Protein AF-A0A845XEV0-F1 (afdb_monomer_lite)

Radius of gyration: 25.65 Å; chains: 1; bounding box: 50×42×75 Å

Sequence (202 aa):
MKRSRFWLSAWFAAVLIGCFSFQWGINTAQAQTAVDPFTVAARDCLTQPSLDACDRAIAINSEDPIPWYGKFAIHEAAGEIEAAQDAFVKYDLATDYHRVLLVLSQQLREHLFFKNLLADENQPAALSQEIANTQTAANNTGLSAEQRQAAQVQLERLNNVRRIYDELKADPQKLTQSRQEAIAAMIDVREKFAEAIASDTP

Foldseek 3Di:
DDDDDDPPPPPVPPPVVVVVPPPDDDDPPVPPPPPDPLNVLLCCLQPVNDLVSLVSNCVVPLLALSSLVSQLVVCVVVVVVVSNVVSVVSSVLSVVLVVLLVVLVVLVVVLVVLVVCVVDPCNLVVLVVVLVVLVCQLPDPPDDPVSNVVSVVVNVVSVVVNVVSVVCVVPVVVSVVSNVVSVVVNVVSVVVSVCVVPVPDD

Structure (mmCIF, N/CA/C/O backbone):
data_AF-A0A845XEV0-F1
#
_entry.id   AF-A0A845XEV0-F1
#
loop_
_atom_site.group_PDB
_atom_site.id
_atom_site.type_symbol
_atom_site.label_atom_id
_atom_site.label_alt_id
_atom_site.label_comp_id
_atom_site.label_asym_id
_atom_site.label_entity_id
_atom_site.label_seq_id
_atom_site.pdbx_PDB_ins_code
_atom_site.Cartn_x
_atom_site.Cartn_y
_atom_site.Cartn_z
_atom_site.occupancy
_atom_site.B_iso_or_equiv
_atom_site.auth_seq_id
_atom_site.auth_comp_id
_atom_site.auth_asym_id
_atom_site.auth_atom_id
_atom_site.pdbx_PDB_model_num
ATOM 1 N N . MET A 1 1 ? 25.975 -14.379 42.161 1.00 34.81 1 MET A N 1
ATOM 2 C CA . MET A 1 1 ? 25.357 -15.726 42.083 1.00 34.81 1 MET A CA 1
ATOM 3 C C . MET A 1 1 ? 23.844 -15.511 42.128 1.00 34.81 1 MET A C 1
ATOM 5 O O . MET A 1 1 ? 23.373 -15.022 43.136 1.00 34.81 1 MET A O 1
ATOM 9 N N . LYS A 1 2 ? 23.138 -15.376 40.995 1.00 39.28 2 LYS A N 1
ATOM 10 C CA . LYS A 1 2 ? 22.486 -16.406 40.148 1.00 39.28 2 LYS A CA 1
ATOM 11 C C . LYS A 1 2 ? 21.574 -17.388 40.908 1.00 39.28 2 LYS A C 1
ATOM 13 O O . LYS A 1 2 ? 22.051 -18.064 41.810 1.00 39.28 2 LYS A O 1
ATOM 18 N N . ARG A 1 3 ? 20.349 -17.535 40.360 1.00 32.38 3 ARG A N 1
ATOM 19 C CA . ARG A 1 3 ? 19.160 -18.341 40.750 1.00 32.38 3 ARG A CA 1
ATOM 20 C C . ARG A 1 3 ? 18.212 -17.521 41.642 1.00 32.38 3 ARG A C 1
ATOM 22 O O . ARG A 1 3 ? 18.564 -17.195 42.755 1.00 32.38 3 ARG A O 1
ATOM 29 N N . SER A 1 4 ? 17.057 -17.044 41.185 1.00 31.31 4 SER A N 1
ATOM 30 C CA . SER A 1 4 ? 15.957 -17.803 40.588 1.00 31.31 4 SER A CA 1
ATOM 31 C C . SER A 1 4 ? 15.038 -16.858 39.789 1.00 31.31 4 SER A C 1
ATOM 33 O O . SER A 1 4 ? 14.305 -16.055 40.356 1.00 31.31 4 SER A O 1
ATOM 35 N N . ARG A 1 5 ? 15.110 -16.926 38.457 1.00 39.91 5 ARG A N 1
ATOM 36 C CA . ARG A 1 5 ? 14.148 -16.345 37.504 1.00 39.91 5 ARG A CA 1
ATOM 37 C C . ARG A 1 5 ? 13.874 -17.448 36.489 1.00 39.91 5 ARG A C 1
ATOM 39 O O . ARG A 1 5 ? 14.622 -17.555 35.527 1.00 39.91 5 ARG A O 1
ATOM 46 N N . PHE A 1 6 ? 12.920 -18.337 36.763 1.00 39.78 6 PHE A N 1
ATOM 47 C CA . PHE A 1 6 ? 12.610 -19.430 35.827 1.00 39.78 6 PHE A CA 1
ATOM 48 C C . PHE A 1 6 ? 11.156 -19.924 35.842 1.00 39.78 6 PHE A C 1
ATOM 50 O O . PHE A 1 6 ? 10.899 -21.016 35.356 1.00 39.78 6 PHE A O 1
ATOM 57 N N . TRP A 1 7 ? 10.190 -19.153 36.359 1.00 32.16 7 TRP A N 1
ATOM 58 C CA . TRP A 1 7 ? 8.808 -19.656 36.479 1.00 32.16 7 TRP A CA 1
ATOM 59 C C . TRP A 1 7 ? 7.680 -18.774 35.927 1.00 32.16 7 TRP A C 1
ATOM 61 O O . TRP A 1 7 ? 6.520 -19.047 36.197 1.00 32.16 7 TRP A O 1
ATOM 71 N N . LEU A 1 8 ? 7.969 -17.773 35.087 1.00 35.81 8 LEU A N 1
ATOM 72 C CA . LEU A 1 8 ? 6.913 -16.957 34.452 1.00 35.81 8 LEU A CA 1
ATOM 73 C C . LEU A 1 8 ? 7.045 -16.782 32.927 1.00 35.81 8 LEU A C 1
ATOM 75 O O . LEU A 1 8 ? 6.332 -15.978 32.342 1.00 35.81 8 LEU A O 1
ATOM 79 N N . SER A 1 9 ? 7.900 -17.559 32.253 1.00 39.16 9 SER A N 1
ATOM 80 C CA . SER A 1 9 ? 8.055 -17.510 30.786 1.00 39.16 9 SER A CA 1
ATOM 81 C C . SER A 1 9 ? 7.343 -18.641 30.029 1.00 39.16 9 SER A C 1
ATOM 83 O O . SER A 1 9 ? 7.558 -18.793 28.833 1.00 39.16 9 SER A O 1
ATOM 85 N N . ALA A 1 10 ? 6.486 -19.430 30.687 1.00 39.44 10 ALA A N 1
ATOM 86 C CA . ALA A 1 10 ? 5.812 -20.573 30.055 1.00 39.44 10 ALA A CA 1
ATOM 87 C C . ALA A 1 10 ? 4.387 -20.287 29.537 1.00 39.44 10 ALA A C 1
ATOM 89 O O . ALA A 1 10 ? 3.832 -21.122 28.835 1.00 39.44 10 ALA A O 1
ATOM 90 N N . TRP A 1 11 ? 3.796 -19.119 29.818 1.00 34.69 11 TRP A N 1
ATOM 91 C CA . TRP A 1 11 ? 2.417 -18.819 29.388 1.00 34.69 11 TRP A CA 1
ATOM 92 C C . TRP A 1 11 ? 2.302 -17.968 28.115 1.00 34.69 11 TRP A C 1
ATOM 94 O O . TRP A 1 11 ? 1.256 -17.979 27.476 1.00 34.69 11 TRP A O 1
ATOM 104 N N . PHE A 1 12 ? 3.378 -17.316 27.664 1.00 36.50 12 PHE A N 1
ATOM 105 C CA . PHE A 1 12 ? 3.353 -16.524 26.423 1.00 36.50 12 PHE A CA 1
ATOM 106 C C . PHE A 1 12 ? 3.623 -17.332 25.140 1.00 36.50 12 PHE A C 1
ATOM 108 O O . PHE A 1 12 ? 3.437 -16.811 24.045 1.00 36.50 12 PHE A O 1
ATOM 115 N N . ALA A 1 13 ? 3.998 -18.612 25.246 1.00 39.78 13 ALA A N 1
ATOM 116 C CA . ALA A 1 13 ? 4.245 -19.473 24.084 1.00 39.78 13 ALA A CA 1
ATOM 117 C C . ALA A 1 13 ? 3.027 -20.317 23.647 1.00 39.78 13 ALA A C 1
ATOM 119 O O . ALA A 1 13 ? 3.049 -20.891 22.564 1.00 39.78 13 ALA A O 1
ATOM 120 N N . ALA A 1 14 ? 1.950 -20.388 24.440 1.00 39.75 14 ALA A N 1
ATOM 121 C CA . ALA A 1 14 ? 0.813 -21.271 24.142 1.00 39.75 14 ALA A CA 1
ATOM 122 C C . ALA A 1 14 ? -0.332 -20.601 23.354 1.00 39.75 14 ALA A C 1
ATOM 124 O O . ALA A 1 14 ? -1.097 -21.296 22.690 1.00 39.75 14 ALA A O 1
ATOM 125 N N . VAL A 1 15 ? -0.441 -19.268 23.351 1.00 41.72 15 VAL A N 1
ATOM 126 C CA . VAL A 1 15 ? -1.545 -18.571 22.651 1.00 41.72 15 VAL A CA 1
ATOM 127 C C . VAL A 1 15 ? -1.221 -18.281 21.177 1.00 41.72 15 VAL A C 1
ATOM 129 O O . VAL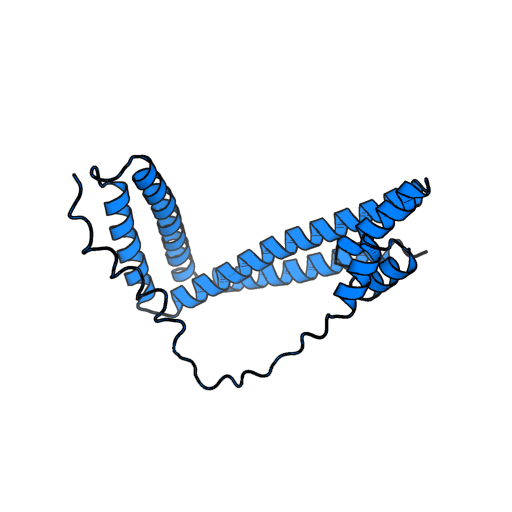 A 1 15 ? -2.130 -18.189 20.362 1.00 41.72 15 VAL A O 1
ATOM 132 N N . LEU A 1 16 ? 0.059 -18.259 20.785 1.00 40.47 16 LEU A N 1
ATOM 133 C CA . LEU A 1 16 ? 0.456 -18.118 19.374 1.00 40.47 16 LEU A CA 1
ATOM 134 C C . LEU A 1 16 ? 0.589 -19.455 18.618 1.00 40.47 16 LEU A C 1
ATOM 136 O O . LEU A 1 16 ? 0.657 -19.448 17.394 1.00 40.47 16 LEU A O 1
ATOM 140 N N . ILE A 1 17 ? 0.555 -20.601 19.312 1.00 46.44 17 ILE A N 1
ATOM 141 C CA . ILE A 1 17 ? 0.552 -21.939 18.681 1.00 46.44 17 ILE A CA 1
ATOM 142 C C . ILE A 1 17 ? -0.875 -22.526 18.600 1.00 46.44 17 ILE A C 1
ATOM 144 O O . ILE A 1 17 ? -1.181 -23.311 17.699 1.00 46.44 17 ILE A O 1
ATOM 148 N N . GLY A 1 18 ? -1.797 -22.086 19.466 1.00 35.78 18 GLY A N 1
ATOM 149 C CA . GLY A 1 18 ? -3.179 -22.582 19.506 1.00 35.78 18 GLY A CA 1
ATOM 150 C C . GLY A 1 18 ? -4.039 -22.262 18.274 1.00 35.78 18 GLY A C 1
ATOM 151 O O . GLY A 1 18 ? -4.960 -23.017 17.976 1.00 35.78 18 GLY A O 1
ATOM 152 N N . CYS A 1 19 ? -3.717 -21.218 17.502 1.00 41.53 19 CYS A N 1
ATOM 153 C CA . CYS A 1 19 ? -4.440 -20.902 16.260 1.00 41.53 19 CYS A CA 1
ATOM 154 C C . CYS A 1 19 ? -3.927 -21.664 15.024 1.00 41.53 19 CYS A C 1
ATOM 156 O O . CYS A 1 19 ? -4.579 -21.629 13.987 1.00 41.53 19 CYS A O 1
ATOM 158 N N . PHE A 1 20 ? -2.797 -22.377 15.119 1.00 45.91 20 PHE A N 1
ATOM 159 C CA . PHE A 1 20 ? -2.215 -23.123 13.991 1.00 45.91 20 PHE A CA 1
ATOM 160 C C . PHE A 1 20 ? -2.457 -24.639 14.038 1.00 45.91 20 PHE A C 1
ATOM 162 O O . PHE A 1 20 ? -2.083 -25.341 13.104 1.00 45.91 20 PHE A O 1
ATOM 169 N N . SER A 1 21 ? -3.096 -25.167 15.089 1.00 41.53 21 SER A N 1
ATOM 170 C CA . SER A 1 21 ? -3.253 -26.625 15.265 1.00 41.53 21 SER A CA 1
ATOM 171 C C . SER A 1 21 ? -4.586 -27.201 14.766 1.00 41.53 21 SER A C 1
ATOM 173 O O . SER A 1 21 ? -4.787 -28.411 14.844 1.00 41.53 21 SER A O 1
ATOM 175 N N . PHE A 1 22 ? -5.504 -26.391 14.227 1.00 45.16 22 PHE A N 1
ATOM 176 C CA . PHE A 1 22 ? -6.722 -26.910 13.588 1.00 45.16 22 PHE A CA 1
ATOM 177 C C . PHE A 1 22 ? -6.446 -27.296 12.132 1.00 45.16 22 PHE A C 1
ATOM 179 O O . PHE A 1 22 ? -6.870 -26.652 11.176 1.00 45.16 22 PHE A O 1
ATOM 186 N N . GLN A 1 23 ? -5.710 -28.392 11.987 1.00 48.38 23 GLN A N 1
ATOM 187 C CA . GLN A 1 23 ? -5.383 -29.047 10.730 1.00 48.38 23 GLN A CA 1
ATOM 188 C C . GLN A 1 23 ? -6.580 -29.899 10.277 1.00 48.38 23 GLN A C 1
ATOM 190 O O . GLN A 1 23 ? -6.565 -31.126 10.344 1.00 48.38 23 GLN A O 1
ATOM 195 N N . TRP A 1 24 ? -7.655 -29.240 9.837 1.00 40.56 24 TRP A N 1
ATOM 196 C CA . TRP A 1 24 ? -8.701 -29.897 9.053 1.00 40.56 24 TRP A CA 1
ATOM 197 C C . TRP A 1 24 ? -8.127 -30.231 7.676 1.00 40.56 24 TRP A C 1
ATOM 199 O O . TRP A 1 24 ? -8.094 -29.382 6.794 1.00 40.56 24 TRP A O 1
ATOM 209 N N . GLY A 1 25 ? -7.630 -31.462 7.523 1.00 43.44 25 GLY A N 1
ATOM 210 C CA . GLY A 1 25 ? -7.567 -32.178 6.246 1.00 43.44 25 GLY A CA 1
ATOM 211 C C . GLY A 1 25 ? -7.078 -31.388 5.031 1.00 43.44 25 GLY A C 1
ATOM 212 O O . GLY A 1 25 ? -7.676 -31.495 3.965 1.00 43.44 25 GLY A O 1
ATOM 213 N N . ILE A 1 26 ? -5.999 -30.616 5.156 1.00 47.69 26 ILE A N 1
ATOM 214 C CA . ILE A 1 26 ? -5.302 -30.106 3.978 1.00 47.69 26 ILE A CA 1
ATOM 215 C C . ILE A 1 26 ? -4.363 -31.229 3.559 1.00 47.69 26 ILE A C 1
ATOM 217 O O . ILE A 1 26 ? -3.327 -31.446 4.190 1.00 47.69 26 ILE A O 1
ATOM 221 N N . ASN A 1 27 ? -4.751 -31.989 2.533 1.00 47.16 27 ASN A N 1
ATOM 222 C CA . ASN A 1 27 ? -3.792 -32.787 1.780 1.00 47.16 27 ASN A CA 1
ATOM 223 C C . ASN A 1 27 ? -2.597 -31.876 1.496 1.00 47.16 27 ASN A C 1
ATOM 225 O O . ASN A 1 27 ? -2.756 -30.850 0.833 1.00 47.16 27 ASN A O 1
ATOM 229 N N . THR A 1 28 ? -1.412 -32.220 2.000 1.00 49.25 28 THR A N 1
ATOM 230 C CA . THR A 1 28 ? -0.174 -31.595 1.544 1.00 49.25 28 THR A CA 1
ATOM 231 C C . THR A 1 28 ? 0.066 -32.085 0.124 1.00 49.25 28 THR A C 1
ATOM 233 O O . THR A 1 28 ? 0.893 -32.962 -0.121 1.00 49.25 28 THR A O 1
ATOM 236 N N . ALA A 1 29 ? -0.706 -31.556 -0.825 1.00 43.44 29 ALA A N 1
ATOM 237 C CA . ALA A 1 29 ? -0.263 -31.506 -2.195 1.00 43.44 29 ALA A CA 1
ATOM 238 C C . ALA A 1 29 ? 1.072 -30.766 -2.130 1.00 43.44 29 ALA A C 1
ATOM 240 O O . ALA A 1 29 ? 1.124 -29.606 -1.717 1.00 43.44 29 ALA A O 1
ATOM 241 N N . GLN A 1 30 ? 2.164 -31.459 -2.448 1.00 40.22 30 GLN A N 1
ATOM 242 C CA . GLN A 1 30 ? 3.389 -30.778 -2.825 1.00 40.22 30 GLN A CA 1
ATOM 243 C C . GLN A 1 30 ? 3.018 -29.933 -4.042 1.00 40.22 30 GLN A C 1
ATOM 245 O O . GLN A 1 30 ? 2.979 -30.430 -5.164 1.00 40.22 30 GLN A O 1
ATOM 250 N N . ALA A 1 31 ? 2.646 -28.677 -3.810 1.00 46.81 31 ALA A N 1
ATOM 251 C CA . ALA A 1 31 ? 2.506 -27.707 -4.868 1.00 46.81 31 ALA A CA 1
ATOM 252 C C . ALA A 1 31 ? 3.919 -27.512 -5.417 1.00 46.81 31 ALA A C 1
ATOM 254 O O . ALA A 1 31 ? 4.727 -26.785 -4.844 1.00 46.81 31 ALA A O 1
ATOM 255 N N . GLN A 1 32 ? 4.249 -28.225 -6.494 1.00 47.59 32 GLN A N 1
ATOM 256 C CA . GLN A 1 32 ? 5.317 -27.794 -7.379 1.00 47.59 32 GLN A CA 1
ATOM 257 C C . GLN A 1 32 ? 4.919 -26.396 -7.830 1.00 47.59 32 GLN A C 1
ATOM 259 O O . GLN A 1 32 ? 3.990 -26.229 -8.619 1.00 47.59 32 GLN A O 1
ATOM 264 N N . THR A 1 33 ? 5.563 -25.382 -7.260 1.00 54.16 33 THR A N 1
ATOM 265 C CA . THR A 1 33 ? 5.411 -24.007 -7.713 1.00 54.16 33 THR A CA 1
ATOM 266 C C . THR A 1 33 ? 6.036 -23.949 -9.098 1.00 54.16 33 THR A C 1
ATOM 268 O O . THR A 1 33 ? 7.244 -23.749 -9.233 1.00 54.16 33 THR A O 1
ATOM 271 N N . ALA A 1 34 ? 5.238 -24.204 -10.134 1.00 63.97 34 ALA A N 1
ATOM 272 C CA . ALA A 1 34 ? 5.584 -23.760 -11.469 1.00 63.97 34 ALA A CA 1
ATOM 273 C C . ALA A 1 34 ? 5.840 -22.254 -11.343 1.00 63.97 34 ALA A C 1
ATOM 275 O O . ALA A 1 34 ? 4.937 -21.507 -10.969 1.00 63.97 34 ALA A O 1
ATOM 276 N N . VAL A 1 35 ? 7.096 -21.838 -11.522 1.00 77.19 35 VAL A N 1
ATOM 277 C CA . VAL A 1 35 ? 7.440 -20.414 -11.551 1.00 77.19 35 VAL A CA 1
ATOM 278 C C . VAL A 1 35 ? 6.633 -19.820 -12.696 1.00 77.19 35 VAL A C 1
ATOM 280 O O . VAL A 1 35 ? 6.670 -20.358 -13.806 1.00 77.19 35 VAL A O 1
ATOM 283 N N . ASP A 1 36 ? 5.849 -18.783 -12.416 1.00 89.25 36 ASP A N 1
ATOM 284 C CA . ASP A 1 36 ? 4.965 -18.220 -13.424 1.00 89.25 36 ASP A CA 1
ATOM 285 C C . ASP A 1 36 ? 5.790 -17.615 -14.583 1.00 89.25 36 ASP A C 1
ATOM 287 O O . ASP A 1 36 ? 6.915 -17.144 -14.370 1.00 89.25 36 ASP A O 1
ATOM 291 N N . PRO A 1 37 ? 5.268 -17.644 -15.825 1.00 91.00 37 PRO A N 1
ATOM 292 C CA . PRO A 1 37 ? 6.009 -17.180 -16.997 1.00 91.00 37 PRO A CA 1
ATOM 293 C C . PRO A 1 37 ? 6.479 -15.723 -16.908 1.00 91.00 37 PRO A C 1
ATOM 295 O O . PRO A 1 37 ? 7.533 -15.395 -17.453 1.00 91.00 37 PRO A O 1
ATOM 298 N N . PHE A 1 38 ? 5.734 -14.864 -16.203 1.00 93.06 38 PHE A N 1
ATOM 299 C CA . PHE A 1 38 ? 6.119 -13.472 -15.991 1.00 93.06 38 PHE A CA 1
ATOM 300 C C . PHE A 1 38 ? 7.361 -13.376 -15.103 1.00 93.06 38 PHE A C 1
ATOM 302 O O . PHE A 1 38 ? 8.343 -12.758 -15.504 1.00 93.06 38 PHE A O 1
ATOM 309 N N . THR A 1 39 ? 7.375 -14.049 -13.951 1.00 91.69 39 THR A N 1
ATOM 310 C CA . THR A 1 39 ? 8.523 -14.055 -13.029 1.00 91.69 39 THR A CA 1
ATOM 311 C C . THR A 1 39 ? 9.806 -14.552 -13.698 1.00 91.69 39 THR A C 1
ATOM 313 O O . THR A 1 39 ? 10.895 -14.071 -13.376 1.00 91.69 39 THR A O 1
ATOM 316 N N . VAL A 1 40 ? 9.707 -15.512 -14.625 1.00 91.88 40 VAL A N 1
ATOM 317 C CA . VAL A 1 40 ? 10.860 -15.945 -15.432 1.00 91.88 40 VAL A CA 1
ATOM 318 C C . VAL A 1 40 ? 11.304 -14.826 -16.376 1.00 91.88 40 VAL A C 1
ATOM 320 O O . VAL A 1 40 ? 12.461 -14.418 -16.325 1.00 91.88 40 VAL A O 1
ATOM 323 N N . ALA A 1 41 ? 10.390 -14.274 -17.178 1.00 92.25 41 ALA A N 1
ATOM 324 C CA . ALA A 1 41 ? 10.719 -13.234 -18.152 1.00 92.25 41 ALA A CA 1
ATOM 325 C C . ALA A 1 41 ? 11.266 -11.946 -17.501 1.00 92.25 41 ALA A C 1
ATOM 327 O O . ALA A 1 41 ? 12.257 -11.390 -17.970 1.00 92.25 41 ALA A O 1
ATOM 328 N N . ALA A 1 42 ? 10.674 -11.500 -16.391 1.00 92.75 42 ALA A N 1
ATOM 329 C CA . ALA A 1 42 ? 11.116 -10.326 -15.639 1.00 92.75 42 ALA A CA 1
ATOM 330 C C . ALA A 1 42 ? 12.511 -10.530 -15.025 1.00 92.75 42 ALA A C 1
ATOM 332 O O . ALA A 1 42 ? 13.347 -9.626 -15.040 1.00 92.75 42 ALA A O 1
ATOM 333 N N . ARG A 1 43 ? 12.803 -11.742 -14.533 1.00 92.69 43 ARG A N 1
ATOM 334 C CA . ARG A 1 43 ? 14.143 -12.098 -14.048 1.00 92.69 43 ARG A CA 1
ATOM 335 C C . ARG A 1 43 ? 15.168 -12.084 -15.171 1.00 92.69 43 ARG A C 1
ATOM 337 O O . ARG A 1 43 ? 16.259 -11.553 -14.970 1.00 92.69 43 ARG A O 1
ATOM 344 N N . ASP A 1 44 ? 14.839 -12.663 -16.320 1.00 92.31 44 ASP A N 1
ATOM 345 C CA . ASP A 1 44 ? 15.735 -12.686 -17.476 1.00 92.31 44 ASP A CA 1
ATOM 346 C C . ASP A 1 44 ? 16.032 -11.255 -17.943 1.00 92.31 44 ASP A C 1
ATOM 348 O O . ASP A 1 44 ? 17.195 -10.906 -18.118 1.00 92.31 44 ASP A O 1
ATOM 352 N N . CYS A 1 45 ? 15.008 -10.397 -18.014 1.00 93.19 45 CYS A N 1
ATOM 353 C CA . CYS A 1 45 ? 15.151 -8.974 -18.327 1.00 93.19 45 CYS A CA 1
ATOM 354 C C . CYS A 1 45 ? 16.132 -8.240 -17.391 1.00 93.19 45 CYS A C 1
ATOM 356 O O . CYS A 1 45 ? 16.920 -7.421 -17.855 1.00 93.19 45 CYS A O 1
ATOM 358 N N . LEU A 1 46 ? 16.133 -8.545 -16.087 1.00 89.00 46 LEU A N 1
ATOM 359 C CA . LEU A 1 46 ? 17.041 -7.904 -15.125 1.00 89.00 46 LEU A CA 1
ATOM 360 C C . LEU A 1 46 ? 18.445 -8.521 -15.073 1.00 89.00 46 LEU A C 1
ATOM 362 O O . LEU A 1 46 ? 19.426 -7.812 -14.865 1.00 89.00 46 LEU A O 1
ATOM 366 N N . THR A 1 47 ? 18.546 -9.849 -15.158 1.00 86.81 47 THR A N 1
ATOM 367 C CA . THR A 1 47 ? 19.787 -10.585 -14.838 1.00 86.81 47 THR A CA 1
ATOM 368 C C . THR A 1 47 ? 20.594 -10.987 -16.066 1.00 86.81 47 THR A C 1
ATOM 370 O O . THR A 1 47 ? 21.809 -11.157 -15.970 1.00 86.81 47 THR A O 1
ATOM 373 N N . GLN A 1 48 ? 19.935 -11.121 -17.217 1.00 81.50 48 GLN A N 1
ATOM 374 C CA . GLN A 1 48 ? 20.536 -11.357 -18.528 1.00 81.50 48 GLN A CA 1
ATOM 375 C C . GLN A 1 48 ? 19.954 -10.331 -19.510 1.00 81.50 48 GLN A C 1
ATOM 377 O O . GLN A 1 48 ? 19.190 -10.700 -20.409 1.00 81.50 48 GLN A O 1
ATOM 382 N N . PRO A 1 49 ? 20.254 -9.035 -19.296 1.00 69.38 49 PRO A N 1
ATOM 383 C CA . PRO A 1 49 ? 19.529 -7.941 -19.920 1.00 69.38 49 PRO A CA 1
ATOM 384 C C . PRO A 1 49 ? 19.526 -8.067 -21.444 1.00 69.38 49 PRO A C 1
ATOM 386 O O . PRO A 1 49 ? 20.552 -7.939 -22.110 1.00 69.38 49 PRO A O 1
ATOM 389 N N . SER A 1 50 ? 18.342 -8.352 -21.982 1.00 87.88 50 SER A N 1
ATOM 390 C CA . SER A 1 50 ? 18.045 -8.384 -23.410 1.00 87.88 50 SER A CA 1
ATOM 391 C C . SER A 1 50 ? 16.679 -7.754 -23.632 1.00 87.88 50 SER A C 1
ATOM 393 O O . SER A 1 50 ? 15.744 -8.008 -22.866 1.00 87.88 50 SER A O 1
ATOM 395 N N . LEU A 1 51 ? 16.565 -6.941 -24.686 1.00 93.06 51 LEU A N 1
ATOM 396 C CA . LEU A 1 51 ? 15.306 -6.277 -25.026 1.00 93.06 51 LEU A CA 1
ATOM 397 C C . LEU A 1 51 ? 14.193 -7.310 -25.227 1.00 93.06 51 LEU A C 1
ATOM 399 O O . LEU A 1 51 ? 13.130 -7.161 -24.639 1.00 93.06 51 LEU A O 1
ATOM 403 N N . ASP A 1 52 ? 14.489 -8.431 -25.891 1.00 94.69 52 ASP A N 1
ATOM 404 C CA . ASP A 1 52 ? 13.539 -9.529 -26.089 1.00 94.69 52 ASP A CA 1
ATOM 405 C C . ASP A 1 52 ? 12.958 -10.079 -24.777 1.00 94.69 52 ASP A C 1
ATOM 407 O O . ASP A 1 52 ? 11.778 -10.426 -24.718 1.00 94.69 52 ASP A O 1
ATOM 411 N N . ALA A 1 53 ? 13.768 -10.226 -23.721 1.00 93.50 53 ALA A N 1
ATOM 412 C CA . ALA A 1 53 ? 13.274 -10.714 -22.433 1.00 93.50 53 ALA A CA 1
ATOM 413 C C . ALA A 1 53 ? 12.375 -9.683 -21.748 1.00 93.50 53 ALA A C 1
ATOM 415 O O . ALA A 1 53 ? 11.321 -10.044 -21.217 1.00 93.50 53 ALA A O 1
ATOM 416 N N . CYS A 1 54 ? 12.764 -8.411 -21.808 1.00 96.56 54 CYS A N 1
ATOM 417 C CA . CYS A 1 54 ? 11.966 -7.322 -21.267 1.00 96.56 54 CYS A CA 1
ATOM 418 C C . CYS A 1 54 ? 10.643 -7.158 -22.021 1.00 96.56 54 CYS A C 1
ATOM 420 O O . CYS A 1 54 ? 9.593 -7.093 -21.388 1.00 96.56 54 CYS A O 1
ATOM 422 N N . ASP A 1 55 ? 10.662 -7.198 -23.352 1.00 96.38 55 ASP A N 1
ATOM 423 C CA . ASP A 1 55 ? 9.468 -7.089 -24.190 1.00 96.38 55 ASP A CA 1
ATOM 424 C C . ASP A 1 55 ? 8.506 -8.261 -23.957 1.00 96.38 55 ASP A C 1
ATOM 426 O O . ASP A 1 55 ? 7.296 -8.056 -23.860 1.00 96.38 55 ASP A O 1
ATOM 430 N N . ARG A 1 56 ? 9.018 -9.488 -23.763 1.00 95.81 56 ARG A N 1
ATOM 431 C CA . ARG A 1 56 ? 8.180 -10.625 -23.337 1.00 95.81 56 ARG A CA 1
ATOM 432 C C . ARG A 1 56 ? 7.529 -10.384 -21.979 1.00 95.81 56 ARG A C 1
ATOM 434 O O . ARG A 1 56 ? 6.351 -10.689 -21.817 1.00 95.81 56 ARG A O 1
ATOM 441 N N . ALA A 1 57 ? 8.277 -9.873 -21.003 1.00 95.81 57 ALA A N 1
ATOM 442 C CA . ALA A 1 57 ? 7.737 -9.606 -19.674 1.00 95.81 57 ALA A CA 1
ATOM 443 C C . ALA A 1 57 ? 6.661 -8.506 -19.715 1.00 95.81 57 ALA A C 1
ATOM 445 O O . ALA A 1 57 ? 5.595 -8.692 -19.134 1.00 95.81 57 ALA A O 1
ATOM 446 N N . ILE A 1 58 ? 6.894 -7.431 -20.476 1.00 95.88 58 ILE A N 1
ATOM 447 C CA . ILE A 1 58 ? 5.935 -6.338 -20.710 1.00 95.88 58 ILE A CA 1
ATOM 448 C C . ILE A 1 58 ? 4.677 -6.850 -21.418 1.00 95.88 58 ILE A C 1
ATOM 450 O O . ILE A 1 58 ? 3.569 -6.476 -21.045 1.00 95.88 58 ILE A O 1
ATOM 454 N N . ALA A 1 59 ? 4.824 -7.736 -22.407 1.00 95.12 59 ALA A N 1
ATOM 455 C CA . ALA A 1 59 ? 3.687 -8.325 -23.111 1.00 95.12 59 ALA A CA 1
ATOM 456 C C . ALA A 1 59 ? 2.801 -9.189 -22.196 1.00 95.12 59 ALA A C 1
ATOM 458 O O . ALA A 1 59 ? 1.600 -9.301 -22.437 1.00 95.12 59 ALA A O 1
ATOM 459 N N . ILE A 1 60 ? 3.377 -9.805 -21.157 1.00 95.50 60 ILE A N 1
ATOM 460 C CA . ILE A 1 60 ? 2.616 -10.562 -20.154 1.00 95.50 60 ILE A CA 1
ATOM 461 C C . ILE A 1 60 ? 1.996 -9.616 -19.121 1.00 95.50 60 ILE A C 1
ATOM 463 O O . ILE A 1 60 ? 0.829 -9.776 -18.766 1.00 95.50 60 ILE A O 1
ATOM 467 N N . ASN A 1 61 ? 2.775 -8.656 -18.620 1.00 94.31 61 ASN A N 1
ATOM 468 C CA . ASN A 1 61 ? 2.329 -7.676 -17.644 1.00 94.31 61 ASN A CA 1
ATOM 469 C C . ASN A 1 61 ? 3.088 -6.353 -17.807 1.00 94.31 61 ASN A C 1
ATOM 471 O O . ASN A 1 61 ? 4.194 -6.182 -17.293 1.00 94.31 61 ASN A O 1
ATOM 475 N N . SER A 1 62 ? 2.456 -5.396 -18.480 1.00 94.56 62 SER A N 1
ATOM 476 C CA . SER A 1 62 ? 3.007 -4.056 -18.677 1.00 94.56 62 SER A CA 1
ATOM 477 C C . SER A 1 62 ? 2.888 -3.170 -17.439 1.00 94.56 62 SER A C 1
ATOM 479 O O . SER A 1 62 ? 3.482 -2.098 -17.413 1.00 94.56 62 SER A O 1
ATOM 481 N N . GLU A 1 63 ? 2.094 -3.571 -16.442 1.00 94.81 63 GLU A N 1
ATOM 482 C CA . GLU A 1 63 ? 1.894 -2.807 -15.208 1.00 94.81 63 GLU A CA 1
ATOM 483 C C . GLU A 1 63 ? 3.077 -2.947 -14.255 1.00 94.81 63 GLU A C 1
ATOM 485 O O . GLU A 1 63 ? 3.286 -2.067 -13.423 1.00 94.81 63 GLU A O 1
ATOM 490 N N . ASP A 1 64 ? 3.845 -4.035 -14.357 1.00 95.25 64 ASP A N 1
ATOM 491 C CA . ASP A 1 64 ? 4.995 -4.265 -13.492 1.00 95.25 64 ASP A CA 1
ATOM 492 C C . ASP A 1 64 ? 6.159 -3.328 -13.866 1.00 95.25 64 ASP A C 1
ATOM 494 O O . ASP A 1 64 ? 6.528 -3.241 -15.040 1.00 95.25 64 ASP A O 1
ATOM 498 N N . PRO A 1 65 ? 6.763 -2.620 -12.896 1.00 96.00 65 PRO A N 1
ATOM 499 C CA . PRO A 1 65 ? 7.859 -1.699 -13.180 1.00 96.00 65 PRO A CA 1
ATOM 500 C C . PRO A 1 65 ? 9.168 -2.410 -13.564 1.00 96.00 65 PRO A C 1
ATOM 502 O O . PRO A 1 65 ? 9.997 -1.825 -14.262 1.00 96.00 65 PRO A O 1
ATOM 505 N N . ILE A 1 66 ? 9.386 -3.661 -13.147 1.00 95.56 66 ILE A N 1
ATOM 506 C CA . ILE A 1 66 ? 10.671 -4.353 -13.315 1.00 95.56 66 ILE A CA 1
ATOM 507 C C . ILE A 1 66 ? 11.123 -4.418 -14.785 1.00 95.56 66 ILE A C 1
ATOM 509 O O . ILE A 1 66 ? 12.264 -4.035 -15.068 1.00 95.56 66 ILE A O 1
ATOM 513 N N . PRO A 1 67 ? 10.286 -4.864 -15.739 1.00 96.00 67 PRO A N 1
ATOM 514 C CA . PRO A 1 67 ? 10.701 -4.951 -17.134 1.00 96.00 67 PRO A CA 1
ATOM 515 C C . PRO A 1 67 ? 11.050 -3.600 -17.769 1.00 96.00 67 PRO A C 1
ATOM 517 O O . PRO A 1 67 ? 11.970 -3.523 -18.584 1.00 96.00 67 PRO A O 1
ATOM 520 N N . TRP A 1 68 ? 10.359 -2.527 -17.373 1.00 96.94 68 TRP A N 1
ATOM 521 C CA . TRP A 1 68 ? 10.634 -1.171 -17.855 1.00 96.94 68 TRP A CA 1
ATOM 522 C C . TRP A 1 68 ? 11.989 -0.659 -17.373 1.00 96.94 68 TRP A C 1
ATOM 524 O O . TRP A 1 68 ? 12.753 -0.101 -18.160 1.00 96.94 68 TRP A O 1
ATOM 534 N N . TYR A 1 69 ? 12.335 -0.934 -16.112 1.00 96.75 69 TYR A N 1
ATOM 535 C CA . TYR A 1 69 ? 13.668 -0.632 -15.593 1.00 96.75 69 TYR A CA 1
ATOM 536 C C . TYR A 1 69 ? 14.764 -1.401 -16.340 1.00 96.75 69 TYR A C 1
ATOM 538 O O . TYR A 1 69 ? 15.807 -0.837 -16.668 1.00 96.75 69 TYR A O 1
ATOM 546 N N . GLY A 1 70 ? 14.522 -2.677 -16.656 1.00 96.31 70 GLY A N 1
ATOM 547 C CA . GLY A 1 70 ? 15.455 -3.467 -17.456 1.00 96.31 70 GLY A CA 1
ATOM 548 C C . GLY A 1 70 ? 15.690 -2.871 -18.850 1.00 96.31 70 GLY A C 1
ATOM 549 O O . GLY A 1 70 ? 16.844 -2.738 -19.256 1.00 96.31 70 GLY A O 1
ATOM 550 N N . LYS A 1 71 ? 14.633 -2.418 -19.550 1.00 96.38 71 LYS A N 1
ATOM 551 C CA . LYS A 1 71 ? 14.781 -1.693 -2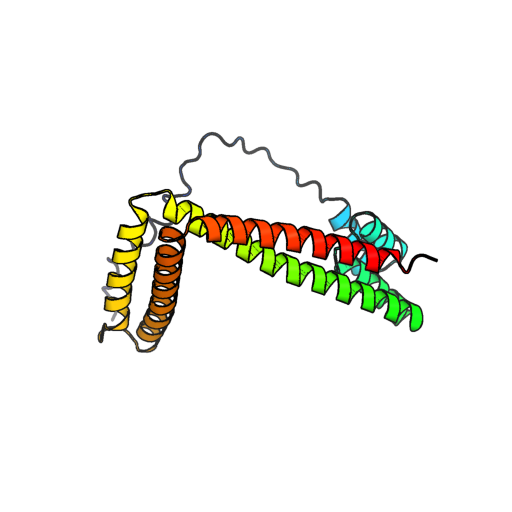0.832 1.00 96.38 71 LYS A CA 1
ATOM 552 C C . LYS A 1 71 ? 15.582 -0.406 -20.678 1.00 96.38 71 LYS A C 1
ATOM 554 O O . LYS A 1 71 ? 16.483 -0.166 -21.477 1.00 96.38 71 LYS A O 1
ATOM 559 N N . PHE A 1 72 ? 15.289 0.388 -19.647 1.00 97.00 72 PHE A N 1
ATOM 560 C CA . PHE A 1 72 ? 16.048 1.601 -19.341 1.00 97.00 72 PHE A CA 1
ATOM 561 C C . PHE A 1 72 ? 17.546 1.297 -19.199 1.00 97.00 72 PHE A C 1
ATOM 563 O O . PHE A 1 72 ? 18.352 1.902 -19.900 1.00 97.00 72 PHE A O 1
ATOM 570 N N . ALA A 1 73 ? 17.913 0.315 -18.371 1.00 96.50 73 ALA A N 1
ATOM 571 C CA . ALA A 1 73 ? 19.310 -0.038 -18.125 1.00 96.50 73 ALA A CA 1
ATOM 572 C C . ALA A 1 73 ? 20.035 -0.522 -19.396 1.00 96.50 73 ALA A C 1
ATOM 574 O O . ALA A 1 73 ? 21.213 -0.220 -19.590 1.00 96.50 73 ALA A O 1
ATOM 575 N N . ILE A 1 74 ? 19.338 -1.248 -20.280 1.00 95.81 74 ILE A N 1
ATOM 576 C CA . ILE A 1 74 ? 19.886 -1.692 -21.572 1.00 95.81 74 ILE A CA 1
ATOM 577 C C . ILE A 1 74 ? 20.180 -0.494 -22.481 1.00 95.81 74 ILE A C 1
ATOM 579 O O . ILE A 1 74 ? 21.294 -0.375 -22.992 1.00 95.81 74 ILE A O 1
ATOM 583 N N . HIS A 1 75 ? 19.203 0.396 -22.670 1.00 96.56 75 HIS A N 1
ATOM 584 C CA . HIS A 1 75 ? 19.355 1.566 -23.537 1.00 96.56 75 HIS A CA 1
ATOM 585 C C . HIS A 1 75 ? 20.376 2.568 -22.978 1.00 96.56 75 HIS A C 1
ATOM 587 O O . HIS A 1 75 ? 21.177 3.116 -23.736 1.00 96.56 75 HIS A O 1
ATOM 593 N N . GLU A 1 76 ? 20.420 2.757 -21.655 1.00 96.25 76 GLU A N 1
ATOM 594 C CA . GLU A 1 76 ? 21.424 3.592 -20.987 1.00 96.25 76 GLU A CA 1
ATOM 595 C C . GLU A 1 76 ? 22.841 3.054 -21.238 1.00 96.25 76 GLU A C 1
ATOM 597 O O . GLU A 1 76 ? 23.724 3.807 -21.653 1.00 96.25 76 GLU A O 1
ATOM 602 N N . ALA A 1 77 ? 23.053 1.743 -21.075 1.00 95.31 77 ALA A N 1
ATOM 603 C CA . ALA A 1 77 ? 24.344 1.105 -21.332 1.00 95.31 77 ALA A CA 1
ATOM 604 C C . ALA A 1 77 ? 24.771 1.175 -22.811 1.00 95.31 77 ALA A C 1
ATOM 606 O O . ALA A 1 77 ? 25.967 1.212 -23.105 1.00 95.31 77 ALA A O 1
ATOM 607 N N . ALA A 1 78 ? 23.808 1.212 -23.737 1.00 96.00 78 ALA A N 1
ATOM 608 C CA . ALA A 1 78 ? 24.045 1.392 -25.168 1.00 96.00 78 ALA A CA 1
ATOM 609 C C . ALA A 1 78 ? 24.273 2.864 -25.576 1.00 96.00 78 ALA A C 1
ATOM 611 O O . ALA A 1 78 ? 24.675 3.129 -26.709 1.00 96.00 78 ALA A O 1
ATOM 612 N N . GLY A 1 79 ? 24.042 3.826 -24.673 1.00 97.44 79 GLY A N 1
ATOM 613 C CA . GLY A 1 79 ? 24.101 5.262 -24.972 1.00 97.44 79 GLY A CA 1
ATOM 614 C C . GLY A 1 79 ? 22.901 5.780 -25.775 1.00 97.44 79 GLY A C 1
ATOM 615 O O . GLY A 1 79 ? 22.952 6.881 -26.324 1.00 97.44 79 GLY A O 1
ATOM 616 N N . GLU A 1 80 ? 21.817 5.009 -25.847 1.00 97.62 80 GLU A N 1
ATOM 617 C CA . GLU A 1 80 ? 20.585 5.334 -26.568 1.00 97.62 80 GLU A CA 1
ATOM 618 C C . GLU A 1 80 ? 19.672 6.196 -25.686 1.00 97.62 80 GLU A C 1
ATOM 620 O O . GLU A 1 80 ? 18.666 5.741 -25.146 1.00 97.62 80 GLU A O 1
ATOM 625 N N . ILE A 1 81 ? 20.055 7.464 -25.512 1.00 97.38 81 ILE A N 1
ATOM 626 C CA . ILE A 1 81 ? 19.466 8.364 -24.506 1.00 97.38 81 ILE A CA 1
ATOM 627 C C . ILE A 1 81 ? 17.944 8.522 -24.643 1.00 97.38 81 ILE A C 1
ATOM 629 O O . ILE A 1 81 ? 17.242 8.493 -23.635 1.00 97.38 81 ILE A O 1
ATOM 633 N N . GLU A 1 82 ? 17.418 8.668 -25.862 1.00 96.62 82 GLU A N 1
ATOM 634 C CA . GLU A 1 82 ? 15.973 8.844 -26.081 1.00 96.62 82 GLU A CA 1
ATOM 635 C C . GLU A 1 82 ? 15.176 7.595 -25.675 1.00 96.62 82 GLU A C 1
ATOM 637 O O . GLU A 1 82 ? 14.181 7.703 -24.961 1.00 96.62 82 GLU A O 1
ATOM 642 N N . ALA A 1 83 ? 15.650 6.405 -26.055 1.00 95.81 83 ALA A N 1
ATOM 643 C CA . ALA A 1 83 ? 15.006 5.139 -25.710 1.00 95.81 83 ALA A CA 1
ATOM 644 C C . ALA A 1 83 ? 15.126 4.813 -24.211 1.00 95.81 83 ALA A C 1
ATOM 646 O O . ALA A 1 83 ? 14.192 4.281 -23.609 1.00 95.81 83 ALA A O 1
ATOM 647 N N . ALA A 1 84 ? 16.249 5.176 -23.584 1.00 96.94 84 ALA A N 1
ATOM 648 C CA . ALA A 1 84 ? 16.411 5.069 -22.139 1.00 96.94 84 ALA A CA 1
ATOM 649 C C . ALA A 1 84 ? 15.401 5.966 -21.411 1.00 96.94 84 ALA A C 1
ATOM 651 O O . ALA A 1 84 ? 14.687 5.499 -20.524 1.00 96.94 84 ALA A O 1
ATOM 652 N N . GLN A 1 85 ? 15.285 7.233 -21.819 1.00 97.19 85 GLN A N 1
ATOM 653 C CA . GLN A 1 85 ? 14.342 8.172 -21.216 1.00 97.19 85 GLN A CA 1
ATOM 654 C C . GLN A 1 85 ? 12.890 7.697 -21.362 1.00 97.19 85 GLN A C 1
ATOM 656 O O . GLN A 1 85 ? 12.130 7.766 -20.397 1.00 97.19 85 GLN A O 1
ATOM 661 N N . ASP A 1 86 ? 12.520 7.180 -22.535 1.00 95.38 86 ASP A N 1
ATOM 662 C CA . ASP A 1 86 ? 11.197 6.604 -22.781 1.00 95.38 86 ASP A CA 1
ATOM 663 C C . ASP A 1 86 ? 10.883 5.439 -21.825 1.00 95.38 86 ASP A C 1
ATOM 665 O O . ASP A 1 86 ? 9.849 5.424 -21.150 1.00 95.38 86 ASP A O 1
ATOM 669 N N . ALA A 1 87 ? 11.816 4.491 -21.697 1.00 95.62 87 ALA A N 1
ATOM 670 C CA . ALA A 1 87 ? 11.669 3.356 -20.791 1.00 95.62 87 ALA A CA 1
ATOM 671 C C . ALA A 1 87 ? 11.591 3.790 -19.317 1.00 95.62 87 ALA A C 1
ATOM 673 O O . ALA A 1 87 ? 10.819 3.215 -18.545 1.00 95.62 87 ALA A O 1
ATOM 674 N N . PHE A 1 88 ? 12.343 4.823 -18.925 1.00 96.81 88 PHE A N 1
ATOM 675 C CA . PHE A 1 88 ? 12.312 5.360 -17.566 1.00 96.81 88 PHE A CA 1
ATOM 676 C C . PHE A 1 88 ? 10.968 6.018 -17.228 1.00 96.81 88 PHE A C 1
ATOM 678 O O . PHE A 1 88 ? 10.421 5.780 -16.153 1.00 96.81 88 PHE A O 1
ATOM 685 N N . VAL A 1 89 ? 10.380 6.773 -18.161 1.00 96.69 89 VAL A N 1
ATOM 686 C CA . VAL A 1 89 ? 9.034 7.349 -17.984 1.00 96.69 89 VAL A CA 1
ATOM 687 C C . VAL A 1 89 ? 7.993 6.249 -17.752 1.00 96.69 89 VAL A C 1
ATOM 689 O O . VAL A 1 89 ? 7.146 6.372 -16.866 1.00 96.69 89 VAL A O 1
ATOM 692 N N . LYS A 1 90 ? 8.078 5.139 -18.494 1.00 96.00 90 LYS A N 1
ATOM 693 C CA . LYS A 1 90 ? 7.166 3.994 -18.328 1.00 96.00 90 LYS A CA 1
ATOM 694 C C . LYS A 1 90 ? 7.396 3.245 -17.009 1.00 96.00 90 LYS A C 1
ATOM 696 O O . LYS A 1 90 ? 6.430 2.823 -16.373 1.00 96.00 90 LYS A O 1
ATOM 701 N N . TYR A 1 91 ? 8.646 3.141 -16.554 1.00 96.69 91 TYR A N 1
ATOM 702 C CA . TYR A 1 91 ? 8.985 2.627 -15.222 1.00 96.69 91 TYR A CA 1
ATOM 703 C C . TYR A 1 91 ? 8.359 3.466 -14.096 1.00 96.69 91 TYR A C 1
ATOM 705 O O . TYR A 1 91 ? 7.736 2.911 -13.182 1.00 96.69 91 TYR A O 1
ATOM 713 N N . ASP A 1 92 ? 8.492 4.792 -14.169 1.00 96.88 92 ASP A N 1
ATOM 714 C CA . ASP A 1 92 ? 7.924 5.708 -13.176 1.00 96.88 92 ASP A CA 1
ATOM 715 C C . ASP A 1 92 ? 6.394 5.612 -13.158 1.00 96.88 92 ASP A C 1
ATOM 717 O O . ASP A 1 92 ? 5.792 5.459 -12.092 1.00 96.88 92 ASP A O 1
ATOM 721 N N . LEU A 1 93 ? 5.765 5.584 -14.338 1.00 95.88 93 LEU A N 1
ATOM 722 C CA . LEU A 1 93 ? 4.321 5.402 -14.481 1.00 95.88 93 LEU A CA 1
ATOM 723 C C . LEU A 1 93 ? 3.834 4.088 -13.839 1.00 95.88 93 LEU A C 1
ATOM 725 O O . LEU A 1 93 ? 2.860 4.091 -13.082 1.00 95.88 93 LEU A O 1
ATOM 729 N N . ALA A 1 94 ? 4.515 2.968 -14.102 1.00 96.19 94 ALA A N 1
ATOM 730 C CA . ALA A 1 94 ? 4.205 1.660 -13.514 1.00 96.19 94 ALA A CA 1
ATOM 731 C C . ALA A 1 94 ? 4.375 1.645 -11.984 1.00 96.19 94 ALA A C 1
ATOM 733 O O . ALA A 1 94 ? 3.578 1.038 -11.257 1.00 96.19 94 ALA A O 1
ATOM 734 N N . THR A 1 95 ? 5.385 2.353 -11.478 1.00 96.62 95 THR A N 1
ATOM 735 C CA . THR A 1 95 ? 5.640 2.501 -10.040 1.00 96.62 95 THR A CA 1
ATOM 736 C C . THR A 1 95 ? 4.555 3.333 -9.357 1.00 96.62 95 THR A C 1
ATOM 738 O O . THR A 1 95 ? 4.069 2.969 -8.280 1.00 96.62 95 THR A O 1
ATOM 741 N N . ASP A 1 96 ? 4.144 4.437 -9.975 1.00 95.44 96 ASP A N 1
ATOM 742 C CA . ASP A 1 96 ? 3.085 5.301 -9.460 1.00 95.44 96 ASP A CA 1
ATOM 743 C C . ASP A 1 96 ? 1.729 4.590 -9.467 1.00 95.44 96 ASP A C 1
ATOM 745 O O . ASP A 1 96 ? 1.010 4.636 -8.463 1.00 95.44 96 ASP A O 1
ATOM 749 N N . TYR A 1 97 ? 1.425 3.845 -10.533 1.00 94.75 97 TYR A N 1
ATOM 750 C CA . TYR A 1 97 ? 0.258 2.966 -10.607 1.00 94.75 97 TYR A CA 1
ATOM 751 C C . TYR A 1 97 ? 0.206 1.988 -9.419 1.00 94.75 97 TYR A C 1
ATOM 753 O O . TYR A 1 97 ? -0.780 1.954 -8.674 1.00 94.75 97 TYR A O 1
ATOM 761 N N . HIS A 1 98 ? 1.301 1.267 -9.157 1.00 94.75 98 HIS A N 1
ATOM 762 C CA . HIS A 1 98 ? 1.406 0.353 -8.016 1.00 94.75 98 HIS A CA 1
ATOM 763 C C . HIS A 1 98 ? 1.229 1.059 -6.668 1.00 94.75 98 HIS A C 1
ATOM 765 O O . HIS A 1 98 ? 0.543 0.549 -5.776 1.00 94.75 98 HIS A O 1
ATOM 771 N N . ARG A 1 99 ? 1.821 2.247 -6.500 1.00 94.81 99 ARG A N 1
ATOM 772 C CA . ARG A 1 99 ? 1.695 3.029 -5.263 1.00 94.81 99 ARG A CA 1
ATOM 773 C C . ARG A 1 99 ? 0.239 3.387 -4.978 1.00 94.81 99 ARG A C 1
ATOM 775 O O . ARG A 1 99 ? -0.207 3.252 -3.838 1.00 94.81 99 ARG A O 1
ATOM 782 N N . VAL A 1 100 ? -0.504 3.812 -5.997 1.00 94.81 100 VAL A N 1
ATOM 783 C CA . VAL A 1 100 ? -1.927 4.140 -5.854 1.00 94.81 100 VAL A CA 1
ATOM 784 C C . VAL A 1 100 ? -2.741 2.891 -5.519 1.00 94.81 100 VAL A C 1
ATOM 786 O O . VAL A 1 100 ? -3.529 2.919 -4.571 1.00 94.81 100 VAL A O 1
ATOM 789 N N . LEU A 1 101 ? -2.501 1.766 -6.201 1.00 93.88 101 LEU A N 1
ATOM 790 C CA . LEU A 1 101 ? -3.171 0.501 -5.885 1.00 93.88 101 LEU A CA 1
ATOM 791 C C . LEU A 1 101 ? -2.936 0.047 -4.439 1.00 93.88 101 LEU A C 1
ATOM 793 O O . LEU A 1 101 ? -3.861 -0.456 -3.800 1.00 93.88 101 LEU A O 1
ATOM 797 N N . LEU A 1 102 ? -1.737 0.252 -3.886 1.00 93.94 102 LEU A N 1
ATOM 798 C CA . LEU A 1 102 ? -1.458 -0.062 -2.483 1.00 93.94 102 LEU A CA 1
ATOM 799 C C . LEU A 1 102 ? -2.340 0.753 -1.529 1.00 93.94 102 LEU A C 1
ATOM 801 O O . LEU A 1 102 ? -2.901 0.181 -0.590 1.00 93.94 102 LEU A O 1
ATOM 805 N N . VAL A 1 103 ? -2.518 2.051 -1.786 1.00 93.50 103 VAL A N 1
ATOM 806 C CA . VAL A 1 103 ? -3.397 2.918 -0.981 1.00 93.50 103 VAL A CA 1
ATOM 807 C C . VAL A 1 103 ? -4.852 2.453 -1.074 1.00 93.50 103 VAL A C 1
ATOM 809 O O . VAL A 1 103 ? -5.509 2.280 -0.047 1.00 93.50 103 VAL A O 1
ATOM 812 N N . LEU A 1 104 ? -5.344 2.165 -2.279 1.00 91.69 104 LEU A N 1
ATOM 813 C CA . LEU A 1 104 ? -6.716 1.687 -2.487 1.00 91.69 104 LEU A CA 1
ATOM 814 C C . LEU A 1 104 ? -6.942 0.303 -1.849 1.00 91.69 104 LEU A C 1
ATOM 816 O O . LEU A 1 104 ? -7.967 0.057 -1.210 1.00 91.69 104 LEU A O 1
ATOM 820 N N . SER A 1 105 ? -5.954 -0.593 -1.922 1.00 91.62 105 SER A N 1
ATOM 821 C CA . SER A 1 105 ? -6.011 -1.901 -1.255 1.00 91.62 105 SER A CA 1
ATOM 822 C C . SER A 1 105 ? -6.071 -1.771 0.271 1.00 91.62 105 SER A C 1
ATOM 824 O O . SER A 1 105 ? -6.765 -2.541 0.940 1.00 91.62 105 SER A O 1
ATOM 826 N N . GLN A 1 106 ? -5.381 -0.777 0.840 1.00 89.44 106 GLN A N 1
ATOM 827 C CA . GLN A 1 106 ? -5.442 -0.468 2.263 1.00 89.44 106 GLN A CA 1
ATOM 828 C C . GLN A 1 106 ? -6.846 -0.001 2.664 1.00 89.44 106 GLN A C 1
ATOM 830 O O . GLN A 1 106 ? -7.390 -0.521 3.637 1.00 89.44 106 GLN A O 1
ATOM 835 N N . GLN A 1 107 ? -7.471 0.874 1.873 1.00 89.69 107 GLN A N 1
ATOM 836 C CA . GLN A 1 107 ? -8.854 1.307 2.104 1.00 89.69 107 GLN A CA 1
ATOM 837 C C . GLN A 1 107 ? -9.844 0.132 2.070 1.00 89.69 107 GLN A C 1
ATOM 839 O O . GLN A 1 107 ? -10.722 0.024 2.924 1.00 89.69 107 GLN A O 1
ATOM 844 N N . LEU A 1 108 ? -9.687 -0.805 1.130 1.00 90.69 108 LEU A N 1
ATOM 845 C CA . LEU A 1 108 ? -10.542 -1.996 1.067 1.00 90.69 108 LEU A CA 1
ATOM 846 C C . LEU A 1 108 ? -10.334 -2.940 2.263 1.00 90.69 108 LEU A C 1
ATOM 848 O O . LEU A 1 108 ? -11.296 -3.543 2.747 1.00 90.69 108 LEU A O 1
ATOM 852 N N . ARG A 1 109 ? -9.103 -3.053 2.779 1.00 91.88 109 ARG A N 1
ATOM 853 C CA . ARG A 1 109 ? -8.829 -3.790 4.025 1.00 91.88 109 ARG A CA 1
ATOM 854 C C . ARG A 1 109 ? -9.499 -3.133 5.228 1.00 91.88 109 ARG A C 1
ATOM 856 O O . ARG A 1 109 ? -10.085 -3.839 6.045 1.00 91.88 109 ARG A O 1
ATOM 863 N N . GLU A 1 110 ? -9.466 -1.807 5.313 1.00 88.38 110 GLU A N 1
ATOM 864 C CA . GLU A 1 110 ? -10.178 -1.052 6.350 1.00 88.38 110 GLU A CA 1
ATOM 865 C C . GLU A 1 110 ? -11.691 -1.250 6.248 1.00 88.38 110 GLU A C 1
ATOM 867 O O . GLU A 1 110 ? -12.341 -1.516 7.259 1.00 88.38 110 GLU A O 1
ATOM 872 N N . HIS A 1 111 ? -12.247 -1.239 5.033 1.00 91.44 111 HIS A N 1
ATOM 873 C CA . HIS A 1 111 ? -13.653 -1.570 4.817 1.00 91.44 111 HIS A CA 1
ATOM 874 C C . HIS A 1 111 ? -14.003 -2.953 5.387 1.00 91.44 111 HIS A C 1
ATOM 876 O O . HIS A 1 111 ? -14.989 -3.087 6.111 1.00 91.44 111 HIS A O 1
ATOM 882 N N . LEU A 1 112 ? -13.201 -3.983 5.092 1.00 92.50 112 LEU A N 1
ATOM 883 C CA . LEU A 1 112 ? -13.421 -5.335 5.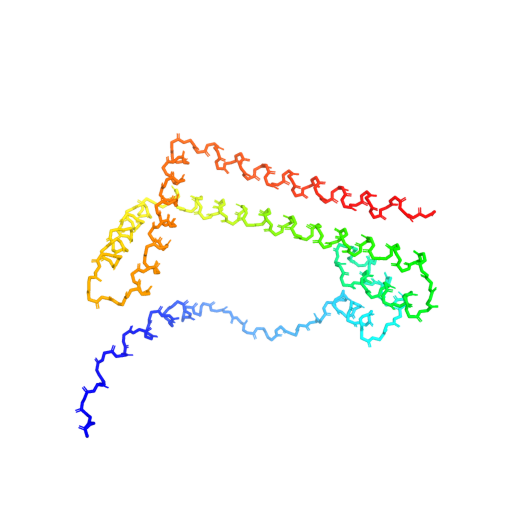619 1.00 92.50 112 LEU A CA 1
ATOM 884 C C . LEU A 1 112 ? -13.319 -5.379 7.146 1.00 92.50 112 LEU A C 1
ATOM 886 O O . LEU A 1 112 ? -14.153 -6.008 7.796 1.00 92.50 112 LEU A O 1
ATOM 890 N N . PHE A 1 113 ? -12.329 -4.690 7.712 1.00 91.69 113 PHE A N 1
ATOM 891 C CA . PHE A 1 113 ? -12.163 -4.576 9.156 1.00 91.69 113 PHE A CA 1
ATOM 892 C C . PHE A 1 113 ? -13.412 -3.976 9.818 1.00 91.69 113 PHE A C 1
ATOM 894 O O . PHE A 1 113 ? -13.994 -4.604 10.702 1.00 91.69 113 PHE A O 1
ATOM 901 N N . PHE A 1 114 ? -13.878 -2.811 9.358 1.00 92.12 114 PHE A N 1
ATOM 902 C CA . PHE A 1 114 ? -15.044 -2.147 9.948 1.00 92.12 114 PHE A CA 1
ATOM 903 C C . PHE A 1 114 ? -16.351 -2.888 9.677 1.00 92.12 114 PHE A C 1
ATOM 905 O O . PHE A 1 114 ? -17.211 -2.940 10.552 1.00 92.12 114 PHE A O 1
ATOM 912 N N . LYS A 1 115 ? -16.493 -3.519 8.508 1.00 93.25 115 LYS A N 1
ATOM 913 C CA . LYS A 1 115 ? -17.637 -4.384 8.210 1.00 93.25 115 LYS A CA 1
ATOM 914 C C . LYS A 1 115 ? -17.739 -5.530 9.217 1.00 93.25 115 LYS A C 1
ATOM 916 O O . LYS A 1 115 ? -18.824 -5.786 9.728 1.00 93.25 115 LYS A O 1
ATOM 921 N N . ASN A 1 116 ? -16.622 -6.192 9.515 1.00 91.31 116 ASN A N 1
ATOM 922 C CA . ASN A 1 116 ? -16.590 -7.272 10.501 1.00 91.31 116 ASN A CA 1
ATOM 923 C C . ASN A 1 116 ? -16.867 -6.747 11.915 1.00 91.31 116 ASN A C 1
ATOM 925 O O . ASN A 1 116 ? -17.628 -7.362 12.655 1.00 91.31 116 ASN A O 1
ATOM 929 N N . LEU A 1 117 ? -16.305 -5.585 12.264 1.00 90.19 117 LEU A N 1
ATOM 930 C CA . LEU A 1 117 ? -16.516 -4.943 13.561 1.00 90.19 117 LEU A CA 1
ATOM 931 C C . LEU A 1 117 ? -17.988 -4.562 13.803 1.00 90.19 117 LEU A C 1
ATOM 933 O O . LEU A 1 117 ? -18.469 -4.659 14.926 1.00 90.19 117 LEU A O 1
ATOM 937 N N . LEU A 1 118 ? -18.702 -4.137 12.757 1.00 90.56 118 LEU A N 1
ATOM 938 C CA . LEU A 1 118 ? -20.129 -3.799 12.818 1.00 90.56 118 LEU A CA 1
ATOM 939 C C . LEU A 1 118 ? -21.045 -5.031 12.816 1.00 90.56 118 LEU A C 1
ATOM 941 O O . LEU A 1 118 ? -22.189 -4.924 13.251 1.00 90.56 118 LEU A O 1
ATOM 945 N N . ALA A 1 119 ? -20.577 -6.173 12.304 1.00 91.75 119 ALA A N 1
ATOM 946 C CA . ALA A 1 119 ? -21.384 -7.385 12.169 1.00 91.75 119 ALA A CA 1
ATOM 947 C C . ALA A 1 119 ? -21.457 -8.228 13.455 1.00 91.75 119 ALA A C 1
ATOM 949 O O . ALA A 1 119 ? -22.417 -8.974 13.628 1.00 91.75 119 ALA A O 1
ATOM 950 N N . ASP A 1 120 ? -20.458 -8.138 14.337 1.00 91.38 120 ASP A N 1
ATOM 951 C CA . ASP A 1 120 ? -20.385 -8.916 15.579 1.00 91.38 120 ASP A CA 1
ATOM 952 C C . ASP A 1 120 ? -20.678 -8.031 16.796 1.00 91.38 120 ASP A C 1
ATOM 954 O O . ASP A 1 120 ? -19.915 -7.128 17.143 1.00 91.38 120 ASP A O 1
ATOM 958 N N . GLU A 1 121 ? -21.789 -8.325 17.474 1.00 84.94 121 GLU A N 1
ATOM 959 C CA . GLU A 1 121 ? -22.293 -7.570 18.625 1.00 84.94 121 GLU A CA 1
ATOM 960 C C . GLU A 1 121 ? -21.327 -7.547 19.824 1.00 84.94 121 GLU A C 1
ATOM 962 O O . GLU A 1 121 ? -21.426 -6.655 20.671 1.00 84.94 121 GLU A O 1
ATOM 967 N N . ASN A 1 122 ? -20.363 -8.475 19.897 1.00 89.44 122 ASN A N 1
ATOM 968 C CA . ASN A 1 122 ? -19.399 -8.558 20.999 1.00 89.44 122 ASN A CA 1
ATOM 969 C C . ASN A 1 122 ? -18.139 -7.707 20.773 1.00 89.44 122 ASN A C 1
ATOM 971 O O . ASN A 1 122 ? -17.474 -7.310 21.736 1.00 89.44 122 ASN A O 1
ATOM 975 N N . GLN A 1 123 ? -17.803 -7.390 19.520 1.00 87.12 123 GLN A N 1
ATOM 976 C CA . GLN A 1 123 ? -16.590 -6.633 19.184 1.00 87.12 123 GLN A CA 1
ATOM 977 C C . GLN A 1 123 ? -16.538 -5.218 19.781 1.00 87.12 123 GLN A C 1
ATOM 979 O O . GLN A 1 123 ? -15.464 -4.803 20.225 1.00 87.12 123 GLN A O 1
ATOM 984 N N . PRO A 1 124 ? -17.645 -4.453 19.865 1.00 87.62 124 PRO A N 1
ATOM 985 C CA . PRO A 1 124 ? -17.616 -3.113 20.448 1.00 87.62 124 PRO A CA 1
ATOM 986 C C . PRO A 1 124 ? -17.259 -3.132 21.936 1.00 87.62 124 PRO A C 1
ATOM 988 O O . PRO A 1 124 ? -16.568 -2.230 22.414 1.00 87.62 124 PRO A O 1
ATOM 991 N N . ALA A 1 125 ? -17.705 -4.163 22.663 1.00 91.31 125 ALA A N 1
ATOM 992 C CA . ALA A 1 125 ? -17.363 -4.359 24.067 1.00 91.31 125 ALA A CA 1
ATOM 993 C C . ALA A 1 125 ? -15.886 -4.750 24.227 1.00 91.31 125 ALA A C 1
ATOM 995 O O . ALA A 1 125 ? -15.194 -4.183 25.072 1.00 91.31 125 ALA A O 1
ATOM 996 N N . ALA A 1 126 ? -15.384 -5.647 23.372 1.00 91.94 126 ALA A N 1
ATOM 997 C CA . ALA A 1 126 ? -13.968 -6.009 23.341 1.00 91.94 126 ALA A CA 1
ATOM 998 C C . ALA A 1 126 ? -13.067 -4.794 23.046 1.00 91.94 126 ALA A C 1
ATOM 1000 O O . ALA A 1 126 ? -12.079 -4.578 23.747 1.00 91.94 126 ALA A O 1
ATOM 1001 N N . LEU A 1 127 ? -13.446 -3.947 22.080 1.00 91.31 127 LEU A N 1
ATOM 1002 C CA . LEU A 1 127 ? -12.736 -2.702 21.767 1.00 91.31 127 LEU A CA 1
ATOM 1003 C C . LEU A 1 127 ? -12.716 -1.739 22.962 1.00 91.31 127 LEU A C 1
ATOM 1005 O O . LEU A 1 127 ? -11.669 -1.185 23.294 1.00 91.31 127 LEU A O 1
ATOM 1009 N N . SER A 1 128 ? -13.855 -1.550 23.636 1.00 92.94 128 SER A N 1
ATOM 1010 C CA . SER A 1 128 ? -13.926 -0.727 24.850 1.00 92.94 128 SER A CA 1
ATOM 1011 C C . SER A 1 128 ? -13.031 -1.261 25.970 1.00 92.94 128 SER A C 1
ATOM 1013 O O . SER A 1 128 ? -12.357 -0.474 26.637 1.00 92.94 128 SER A O 1
ATOM 1015 N N . GLN A 1 129 ? -12.989 -2.581 26.161 1.00 94.81 129 GLN A N 1
ATOM 1016 C CA . GLN A 1 129 ? -12.127 -3.205 27.162 1.00 94.81 129 GLN A CA 1
ATOM 1017 C C . GLN A 1 129 ? -10.642 -3.005 26.834 1.00 94.81 129 GLN A C 1
ATOM 1019 O O . GLN A 1 129 ? -9.855 -2.668 27.718 1.00 94.81 129 GLN A O 1
ATOM 1024 N N . GLU A 1 130 ? -10.256 -3.159 25.568 1.00 94.12 130 GLU A N 1
ATOM 1025 C CA . GLU A 1 130 ? -8.873 -2.974 25.125 1.00 94.12 130 GLU A CA 1
ATOM 1026 C C . GLU A 1 130 ? -8.400 -1.522 25.298 1.00 94.12 130 GLU A C 1
ATOM 1028 O O . GLU A 1 130 ? -7.281 -1.279 25.758 1.00 94.12 130 GLU A O 1
ATOM 1033 N N . ILE A 1 131 ? -9.270 -0.543 25.021 1.00 95.44 131 ILE A N 1
ATOM 1034 C CA . ILE A 1 131 ? -9.004 0.878 25.295 1.00 95.44 131 ILE A CA 1
ATOM 1035 C C . ILE A 1 131 ? -8.743 1.096 26.791 1.00 95.44 131 ILE A C 1
ATOM 1037 O O . ILE A 1 131 ? -7.750 1.726 27.154 1.00 95.44 131 ILE A O 1
ATOM 1041 N N . ALA A 1 132 ? -9.586 0.543 27.669 1.00 96.62 132 ALA A N 1
ATOM 1042 C CA . ALA A 1 132 ? -9.430 0.682 29.118 1.00 96.62 132 ALA A CA 1
ATOM 1043 C C . ALA A 1 132 ? -8.128 0.036 29.637 1.00 96.62 132 ALA A C 1
ATOM 1045 O O . ALA A 1 132 ? -7.420 0.614 30.472 1.00 96.62 132 ALA A O 1
ATOM 1046 N N . ASN A 1 133 ? -7.771 -1.134 29.105 1.00 94.94 133 ASN A N 1
ATOM 1047 C CA . ASN A 1 133 ? -6.523 -1.820 29.435 1.00 94.94 133 ASN A CA 1
ATOM 1048 C C . ASN A 1 133 ? -5.302 -1.000 28.979 1.00 94.94 133 ASN A C 1
ATOM 1050 O O . ASN A 1 133 ? -4.373 -0.772 29.759 1.00 94.94 133 ASN A O 1
ATOM 1054 N N . THR A 1 134 ? -5.326 -0.499 27.741 1.00 94.12 134 THR A N 1
ATOM 1055 C CA . THR A 1 134 ? -4.229 0.289 27.155 1.00 94.12 134 THR A CA 1
ATOM 1056 C C . THR A 1 134 ? -4.055 1.627 27.869 1.00 94.12 134 THR A C 1
ATOM 1058 O O . THR A 1 134 ? -2.932 2.028 28.169 1.00 94.12 134 THR A O 1
ATOM 1061 N N . GLN A 1 135 ? -5.154 2.291 28.230 1.00 96.19 135 GLN A N 1
ATOM 1062 C CA . GLN A 1 135 ? -5.135 3.509 29.041 1.00 96.19 135 GLN A CA 1
ATOM 1063 C C . GLN A 1 135 ? -4.465 3.276 30.401 1.00 96.19 135 GLN A C 1
ATOM 1065 O O . GLN A 1 135 ? -3.686 4.111 30.866 1.00 96.19 135 GLN A O 1
ATOM 1070 N N . THR A 1 136 ? -4.745 2.131 31.029 1.00 95.81 136 THR A N 1
ATOM 1071 C CA . THR A 1 136 ? -4.117 1.732 32.293 1.00 95.81 136 THR A CA 1
ATOM 1072 C C . THR A 1 136 ? -2.610 1.542 32.121 1.00 95.81 136 THR A C 1
ATOM 1074 O O . THR A 1 136 ? -1.832 2.055 32.924 1.00 95.81 136 THR A O 1
ATOM 1077 N N . ALA A 1 137 ? -2.181 0.868 31.049 1.00 91.38 137 ALA A N 1
ATOM 1078 C CA . ALA A 1 137 ? -0.766 0.686 30.727 1.00 91.38 137 ALA A CA 1
ATOM 1079 C C . ALA A 1 137 ? -0.057 2.022 30.441 1.00 91.38 137 ALA A C 1
ATOM 1081 O O . ALA A 1 137 ? 1.021 2.271 30.978 1.00 91.38 137 ALA A O 1
ATOM 1082 N N . ALA A 1 138 ? -0.683 2.920 29.676 1.00 93.56 138 ALA A N 1
ATOM 1083 C CA . ALA A 1 138 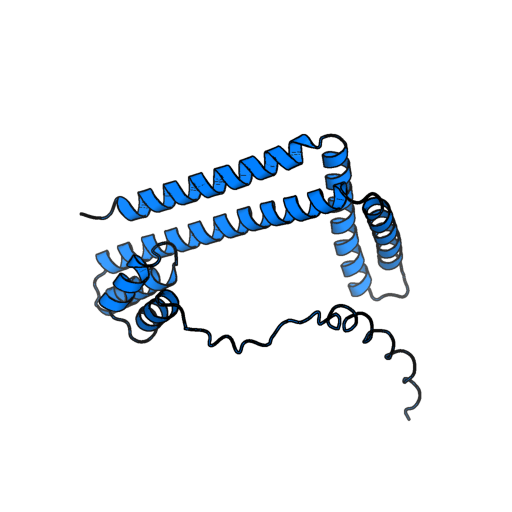? -0.148 4.249 29.371 1.00 93.56 138 ALA A CA 1
ATOM 1084 C C . ALA A 1 138 ? 0.107 5.095 30.635 1.00 93.56 138 ALA A C 1
ATOM 1086 O O . ALA A 1 138 ? 1.070 5.863 30.688 1.00 93.56 138 ALA A O 1
ATOM 1087 N N . ASN A 1 139 ? -0.713 4.905 31.674 1.00 94.06 139 ASN A N 1
ATOM 1088 C CA . ASN A 1 139 ? -0.616 5.620 32.948 1.00 94.06 139 ASN A CA 1
ATOM 1089 C C . ASN A 1 139 ? 0.200 4.873 34.021 1.00 94.06 139 ASN A C 1
ATOM 1091 O O . ASN A 1 139 ? 0.373 5.385 35.128 1.00 94.06 139 ASN A O 1
ATOM 1095 N N . ASN A 1 140 ? 0.708 3.673 33.728 1.00 93.19 140 ASN A N 1
ATOM 1096 C CA . ASN A 1 140 ? 1.385 2.837 34.714 1.00 93.19 140 ASN A CA 1
ATOM 1097 C C . ASN A 1 140 ? 2.813 3.332 34.992 1.00 93.19 140 ASN A C 1
ATOM 1099 O O . ASN A 1 140 ? 3.726 3.134 34.191 1.00 93.19 140 ASN A O 1
ATOM 1103 N N . THR A 1 141 ? 3.027 3.922 36.169 1.00 90.00 141 THR A N 1
ATOM 1104 C CA . THR A 1 141 ? 4.334 4.438 36.615 1.00 90.00 141 THR A CA 1
ATOM 1105 C C . THR A 1 141 ? 5.383 3.351 36.869 1.00 90.00 141 THR A C 1
ATOM 1107 O O . THR A 1 141 ? 6.563 3.670 36.985 1.00 90.00 141 THR A O 1
ATOM 1110 N N . GLY A 1 142 ? 4.981 2.077 36.924 1.00 93.69 142 GLY A N 1
ATOM 1111 C CA . GLY A 1 142 ? 5.878 0.924 36.999 1.00 93.69 142 GLY A CA 1
ATOM 1112 C C . GLY A 1 142 ? 6.476 0.490 35.653 1.00 93.69 142 GLY A C 1
ATOM 1113 O O . GLY A 1 142 ? 7.364 -0.361 35.645 1.00 93.69 142 GLY A O 1
ATOM 1114 N N . LEU A 1 143 ? 6.013 1.046 34.526 1.00 92.94 143 LEU A N 1
ATOM 1115 C CA . LEU A 1 143 ? 6.576 0.800 33.194 1.00 92.94 143 LEU A CA 1
ATOM 1116 C C . LEU A 1 14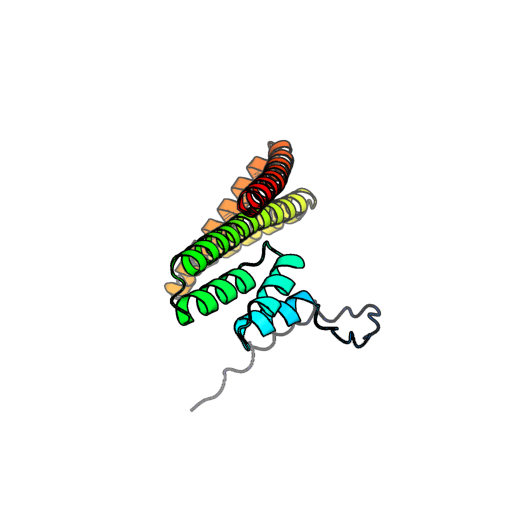3 ? 7.659 1.824 32.837 1.00 92.94 143 LEU A C 1
ATOM 1118 O O . LEU A 1 143 ? 7.674 2.955 33.333 1.00 92.94 143 LEU A O 1
ATOM 1122 N N . SER A 1 144 ? 8.552 1.446 31.919 1.00 96.00 144 SER A N 1
ATOM 1123 C CA . SER A 1 144 ? 9.533 2.387 31.376 1.00 96.00 144 SER A CA 1
ATOM 1124 C C . SER A 1 144 ? 8.844 3.529 30.611 1.00 96.00 144 SER A C 1
ATOM 1126 O O . SER A 1 144 ? 7.697 3.418 30.171 1.00 96.00 144 SER A O 1
ATOM 1128 N N . ALA A 1 145 ? 9.545 4.653 30.435 1.00 94.44 145 ALA A N 1
ATOM 1129 C CA . ALA A 1 145 ? 9.030 5.773 29.643 1.00 94.44 145 ALA A CA 1
ATOM 1130 C C . ALA A 1 145 ? 8.715 5.359 28.194 1.00 94.44 145 ALA A C 1
ATOM 1132 O O . ALA A 1 145 ? 7.679 5.741 27.663 1.00 94.44 145 ALA A O 1
ATOM 1133 N N . GLU A 1 146 ? 9.561 4.520 27.593 1.00 95.44 146 GLU A N 1
ATOM 1134 C CA . GLU A 1 146 ? 9.359 3.979 26.246 1.00 95.44 146 GLU A CA 1
ATOM 1135 C C . GLU A 1 146 ? 8.106 3.095 26.162 1.00 95.44 146 GLU A C 1
ATOM 1137 O O . GLU A 1 146 ? 7.295 3.252 25.254 1.00 95.44 146 GLU A O 1
ATOM 1142 N N . GLN A 1 147 ? 7.893 2.217 27.146 1.00 93.88 147 GLN A N 1
ATOM 1143 C CA . GLN A 1 147 ? 6.702 1.365 27.206 1.00 93.88 147 GLN A CA 1
ATOM 1144 C C . GLN A 1 147 ? 5.417 2.186 27.355 1.00 93.88 147 GLN A C 1
ATOM 1146 O O . GLN A 1 147 ? 4.412 1.880 26.712 1.00 93.88 147 GLN A O 1
ATOM 1151 N N . ARG A 1 148 ? 5.446 3.255 28.160 1.00 94.56 148 ARG A N 1
ATOM 1152 C CA . ARG A 1 148 ? 4.314 4.185 28.274 1.00 94.56 148 ARG A CA 1
ATOM 1153 C C . ARG A 1 148 ? 4.068 4.945 26.976 1.00 94.56 148 ARG A C 1
ATOM 1155 O O . ARG A 1 148 ? 2.916 5.072 26.578 1.00 94.56 148 ARG A O 1
ATOM 1162 N N . GLN A 1 149 ? 5.123 5.395 26.297 1.00 94.62 149 GLN A N 1
ATOM 1163 C CA . GLN A 1 149 ? 5.000 6.062 25.000 1.00 94.62 149 GLN A CA 1
ATOM 1164 C C . GLN A 1 149 ? 4.376 5.132 23.951 1.00 94.62 149 GLN A C 1
ATOM 1166 O O . GLN A 1 149 ? 3.464 5.534 23.232 1.00 94.62 149 GLN A O 1
ATOM 1171 N N . ALA A 1 150 ? 4.814 3.872 23.891 1.00 94.12 150 ALA A N 1
ATOM 1172 C CA . ALA A 1 150 ? 4.226 2.874 23.002 1.00 94.12 150 ALA A CA 1
ATOM 1173 C C . ALA A 1 150 ? 2.735 2.642 23.309 1.00 94.12 150 ALA A C 1
ATOM 1175 O O . ALA A 1 150 ? 1.912 2.617 22.392 1.00 94.12 150 ALA A O 1
ATOM 1176 N N . ALA A 1 151 ? 2.370 2.552 24.594 1.00 94.44 151 ALA A N 1
ATOM 1177 C CA . ALA A 1 151 ? 0.977 2.427 25.017 1.00 94.44 151 ALA A CA 1
ATOM 1178 C C . ALA A 1 151 ? 0.135 3.670 24.666 1.00 94.44 151 ALA A C 1
ATOM 1180 O O . ALA A 1 151 ? -1.019 3.525 24.275 1.00 94.44 151 ALA A O 1
ATOM 1181 N N . GLN A 1 152 ? 0.699 4.881 24.738 1.00 95.56 152 GLN A N 1
ATOM 1182 C CA . GLN A 1 152 ? 0.017 6.111 24.311 1.00 95.56 152 GLN A CA 1
ATOM 1183 C C . GLN A 1 152 ? -0.277 6.108 22.806 1.00 95.56 152 GLN A C 1
ATOM 1185 O O . GLN A 1 152 ? -1.413 6.351 22.407 1.00 95.56 152 GLN A O 1
ATOM 1190 N N . VAL A 1 153 ? 0.702 5.740 21.972 1.00 96.19 153 VAL A N 1
ATOM 1191 C CA . VAL A 1 153 ? 0.502 5.621 20.516 1.00 96.19 153 VAL A CA 1
ATOM 1192 C C . VAL A 1 153 ? -0.563 4.568 20.189 1.00 96.19 153 VAL A C 1
ATOM 1194 O O . VAL A 1 153 ? -1.394 4.765 19.302 1.00 96.19 153 VAL A O 1
ATOM 1197 N N . GLN A 1 154 ? -0.571 3.439 20.902 1.00 93.94 154 GLN A N 1
ATOM 1198 C CA . GLN A 1 154 ? -1.602 2.415 20.727 1.00 93.94 154 GLN A CA 1
ATOM 1199 C C . GLN A 1 154 ? -2.989 2.921 21.147 1.00 93.94 154 GLN A C 1
ATOM 1201 O O . GLN A 1 154 ? -3.966 2.685 20.436 1.00 93.94 154 GLN A O 1
ATOM 1206 N N . LEU A 1 155 ? -3.081 3.643 22.263 1.00 95.31 155 LEU A N 1
ATOM 1207 C CA . LEU A 1 155 ? -4.327 4.224 22.750 1.00 95.31 155 LEU A CA 1
ATOM 1208 C C . LEU A 1 155 ? -4.923 5.216 21.741 1.00 95.31 155 LEU A C 1
ATOM 1210 O O . LEU A 1 155 ? -6.120 5.160 21.467 1.00 95.31 155 LEU A O 1
ATOM 1214 N N . GLU A 1 156 ? -4.101 6.083 21.149 1.00 96.06 156 GLU A N 1
ATOM 1215 C CA . GLU A 1 156 ? -4.532 7.001 20.087 1.00 96.06 156 GLU A CA 1
ATOM 1216 C C . GLU A 1 156 ? -5.130 6.245 18.893 1.00 96.06 156 GLU A C 1
ATOM 1218 O O . GLU A 1 156 ? -6.209 6.594 18.408 1.00 96.06 156 GLU A O 1
ATOM 1223 N N . ARG A 1 157 ? -4.480 5.156 18.461 1.00 93.62 157 ARG A N 1
ATOM 1224 C CA . ARG A 1 157 ? -4.981 4.303 17.370 1.00 93.62 157 ARG A CA 1
ATOM 1225 C C . ARG A 1 157 ? -6.323 3.660 17.716 1.00 93.62 157 ARG A C 1
ATOM 1227 O O . ARG A 1 157 ? -7.236 3.696 16.894 1.00 93.62 157 ARG A O 1
ATOM 1234 N N . LEU A 1 158 ? -6.464 3.101 18.918 1.00 94.44 158 LEU A N 1
ATOM 1235 C CA . LEU A 1 158 ? -7.709 2.465 19.366 1.00 94.44 158 LEU A CA 1
ATOM 1236 C C . LEU A 1 158 ? -8.856 3.475 19.495 1.00 94.44 158 LEU A C 1
ATOM 1238 O O . LEU A 1 158 ? -9.976 3.193 19.070 1.00 94.44 158 LEU A O 1
ATOM 1242 N N . ASN A 1 159 ? -8.574 4.672 20.011 1.00 95.75 159 ASN A N 1
ATOM 1243 C CA . ASN A 1 159 ? -9.554 5.753 20.082 1.00 95.75 159 ASN A CA 1
ATOM 1244 C C . ASN A 1 159 ? -9.993 6.211 18.686 1.00 95.75 159 ASN A C 1
ATOM 1246 O O . ASN A 1 159 ? -11.180 6.449 18.464 1.00 95.75 159 ASN A O 1
ATOM 1250 N N . ASN A 1 160 ? -9.069 6.273 17.722 1.00 94.06 160 ASN A N 1
ATOM 1251 C CA . ASN A 1 160 ? -9.417 6.565 16.334 1.00 94.06 160 ASN A CA 1
ATOM 1252 C C . ASN A 1 160 ? -10.323 5.480 15.728 1.00 94.06 160 ASN A C 1
ATOM 1254 O O . ASN A 1 160 ? -11.329 5.808 15.101 1.00 94.06 160 ASN A O 1
ATOM 1258 N N . VAL A 1 161 ? -10.018 4.198 15.962 1.00 94.00 161 VAL A N 1
ATOM 1259 C CA . VAL A 1 161 ? -10.882 3.081 15.542 1.00 94.00 161 VAL A CA 1
ATOM 1260 C C . VAL A 1 161 ? -12.270 3.203 16.164 1.00 94.00 161 VAL A C 1
ATOM 1262 O O . VAL A 1 161 ? -13.264 3.045 15.459 1.00 94.00 161 VAL A O 1
ATOM 1265 N N . ARG A 1 162 ? -12.356 3.529 17.459 1.00 95.00 162 ARG A N 1
ATOM 1266 C CA . ARG A 1 162 ? -13.640 3.711 18.143 1.00 95.00 162 ARG A CA 1
ATOM 1267 C C . ARG A 1 162 ? -14.456 4.849 17.541 1.00 95.00 162 ARG A C 1
ATOM 1269 O O . ARG A 1 162 ? -15.634 4.654 17.265 1.00 95.00 162 ARG A O 1
ATOM 1276 N N . ARG A 1 163 ? -13.825 5.996 17.289 1.00 95.81 163 ARG A N 1
ATOM 1277 C CA . ARG A 1 163 ? -14.467 7.143 16.639 1.00 95.81 163 ARG A CA 1
ATOM 1278 C C . ARG A 1 163 ? -15.044 6.756 15.275 1.00 95.81 163 ARG A C 1
ATOM 1280 O O . ARG A 1 163 ? -16.214 7.016 15.024 1.00 95.81 163 ARG A O 1
ATOM 1287 N N . ILE A 1 164 ? -14.248 6.101 14.424 1.00 92.31 164 ILE A N 1
ATOM 1288 C CA . ILE A 1 164 ? -14.703 5.663 13.095 1.00 92.31 164 ILE A CA 1
ATOM 1289 C C . ILE A 1 164 ? -15.839 4.642 13.224 1.00 92.31 164 ILE A C 1
ATOM 1291 O O . ILE A 1 164 ? -16.831 4.741 12.513 1.00 92.31 164 ILE A O 1
ATOM 1295 N N . TYR A 1 165 ? -15.738 3.688 14.152 1.00 92.94 165 TYR A N 1
ATOM 1296 C CA . TYR A 1 165 ? -16.815 2.735 14.415 1.00 92.94 165 TYR A CA 1
ATOM 1297 C C . TYR A 1 165 ? -18.124 3.440 14.799 1.00 92.94 165 TYR A C 1
ATOM 1299 O O . TYR A 1 165 ? -19.167 3.121 14.233 1.00 92.94 165 TYR A O 1
ATOM 1307 N N . ASP A 1 166 ? -18.080 4.405 15.720 1.00 93.75 166 ASP A N 1
ATOM 1308 C CA . ASP A 1 166 ? -19.270 5.139 16.159 1.00 93.75 166 ASP A CA 1
ATOM 1309 C C . ASP A 1 166 ? -19.866 5.974 15.003 1.00 93.75 166 ASP A C 1
ATOM 1311 O O . ASP A 1 166 ? -21.085 5.992 14.818 1.00 93.75 166 ASP A O 1
ATOM 1315 N N . GLU A 1 167 ? -19.020 6.585 14.163 1.00 93.38 167 GLU A N 1
ATOM 1316 C CA . GLU A 1 167 ? -19.435 7.294 12.941 1.00 93.38 167 GLU A CA 1
ATOM 1317 C C . GLU A 1 167 ? -20.113 6.367 11.922 1.00 93.38 167 GLU A C 1
ATOM 1319 O O . GLU A 1 167 ? -21.170 6.706 11.389 1.00 93.38 167 GLU A O 1
ATOM 1324 N N . LEU A 1 168 ? -19.532 5.193 11.659 1.00 93.31 168 LEU A N 1
ATOM 1325 C CA . LEU A 1 168 ? -20.073 4.213 10.713 1.00 93.31 168 LEU A CA 1
ATOM 1326 C C . LEU A 1 168 ? -21.316 3.501 11.253 1.00 93.31 168 LEU A C 1
ATOM 1328 O O . LEU A 1 168 ? -22.178 3.094 10.481 1.00 93.31 168 LEU A O 1
ATOM 1332 N N . LYS A 1 169 ? -21.436 3.354 12.574 1.00 93.12 169 LYS A N 1
ATOM 1333 C CA . LYS A 1 169 ? -22.650 2.834 13.205 1.00 93.12 169 LYS A CA 1
ATOM 1334 C C . LYS A 1 169 ? -23.810 3.818 13.068 1.00 93.12 169 LYS A C 1
ATOM 1336 O O . LYS A 1 169 ? -24.942 3.388 12.859 1.00 93.12 169 LYS A O 1
ATOM 1341 N N . ALA A 1 170 ? -23.535 5.117 13.197 1.00 94.94 170 ALA A N 1
ATOM 1342 C CA . ALA A 1 170 ? -24.531 6.167 13.000 1.00 94.94 170 ALA A CA 1
ATOM 1343 C C . ALA A 1 170 ? -24.950 6.300 11.527 1.00 94.94 170 ALA A C 1
ATOM 1345 O O . ALA A 1 170 ? -26.112 6.584 11.248 1.00 94.94 170 ALA A O 1
ATOM 1346 N N . ASP A 1 171 ? -24.019 6.069 10.599 1.00 94.69 171 ASP A N 1
ATOM 1347 C CA . ASP A 1 171 ? -24.268 6.120 9.160 1.00 94.69 171 ASP A CA 1
ATOM 1348 C C . ASP A 1 171 ? -23.580 4.955 8.416 1.00 94.69 171 ASP A C 1
ATOM 1350 O O . ASP A 1 171 ? -22.463 5.097 7.901 1.00 94.69 171 ASP A O 1
ATOM 1354 N N . PRO A 1 172 ? -24.254 3.792 8.316 1.00 90.31 172 PRO A N 1
ATOM 1355 C CA . PRO A 1 172 ? -23.709 2.622 7.629 1.00 90.31 172 PRO A CA 1
ATOM 1356 C C . PRO A 1 172 ? -23.507 2.818 6.120 1.00 90.31 172 PRO A C 1
ATOM 1358 O O . PRO A 1 172 ? -22.770 2.048 5.494 1.00 90.31 172 PRO A O 1
ATOM 1361 N N . GLN A 1 173 ? -24.140 3.830 5.506 1.00 93.06 173 GLN A N 1
ATOM 1362 C CA . GLN A 1 173 ? -23.992 4.084 4.071 1.00 93.06 173 GLN A CA 1
ATOM 1363 C C . GLN A 1 173 ? -22.575 4.545 3.732 1.00 93.06 173 GLN A C 1
ATOM 1365 O O . GLN A 1 173 ? -22.049 4.131 2.699 1.00 93.06 173 GLN A O 1
ATOM 1370 N N . LYS A 1 174 ? -21.907 5.276 4.635 1.00 90.56 174 LYS A N 1
ATOM 1371 C CA . LYS A 1 174 ? -20.506 5.705 4.468 1.00 90.56 174 LYS A CA 1
ATOM 1372 C C . LYS A 1 174 ? -19.551 4.549 4.199 1.00 90.56 174 LYS A C 1
ATOM 1374 O O . LYS A 1 174 ? -18.656 4.670 3.367 1.00 90.56 174 LYS A O 1
ATOM 1379 N N . LEU A 1 175 ? -19.754 3.408 4.860 1.00 90.81 175 LEU A N 1
ATOM 1380 C CA . LEU A 1 175 ? -18.908 2.231 4.658 1.00 90.81 175 LEU A CA 1
ATOM 1381 C C . LEU A 1 175 ? -19.081 1.642 3.250 1.00 90.81 175 LEU A C 1
ATOM 1383 O O . LEU A 1 175 ? -18.117 1.174 2.640 1.00 90.81 175 LEU A O 1
ATOM 1387 N N . THR A 1 176 ? -20.312 1.663 2.737 1.00 90.38 176 THR A N 1
ATOM 1388 C CA . THR A 1 176 ? -20.633 1.186 1.386 1.00 90.38 176 THR A CA 1
ATOM 1389 C C . THR A 1 176 ? -20.129 2.165 0.328 1.00 90.38 176 THR A C 1
ATOM 1391 O O . THR A 1 176 ? -19.510 1.732 -0.643 1.00 90.38 176 THR A O 1
ATOM 1394 N N . GLN A 1 177 ? -20.329 3.466 0.547 1.00 91.44 177 GLN A N 1
ATOM 1395 C CA . GLN A 1 177 ? -19.849 4.539 -0.320 1.00 91.44 177 GLN A CA 1
ATOM 1396 C C . GLN A 1 177 ? -18.321 4.511 -0.440 1.00 91.44 177 GLN A C 1
ATOM 1398 O O . GLN A 1 177 ? -17.804 4.442 -1.548 1.00 91.44 177 GLN A O 1
ATOM 1403 N N . SER A 1 178 ? -17.600 4.443 0.683 1.00 87.50 178 SER A N 1
ATOM 1404 C CA . SER A 1 178 ? -16.133 4.379 0.685 1.00 87.50 178 SER A CA 1
ATOM 1405 C C . SER A 1 178 ? -15.598 3.187 -0.122 1.00 87.50 178 SER A C 1
ATOM 1407 O O . SER A 1 178 ? -14.633 3.321 -0.873 1.00 87.50 178 SER A O 1
ATOM 1409 N N . ARG A 1 179 ? -16.259 2.021 -0.049 1.00 91.88 179 ARG A N 1
ATOM 1410 C CA . ARG A 1 179 ? -15.907 0.867 -0.894 1.00 91.88 179 ARG A CA 1
ATOM 1411 C C . ARG A 1 179 ? -16.138 1.147 -2.377 1.00 91.88 179 ARG A C 1
ATOM 1413 O O . ARG A 1 179 ? -15.324 0.733 -3.198 1.00 91.88 179 ARG A O 1
ATOM 1420 N N . GLN A 1 180 ? -17.265 1.761 -2.728 1.00 94.31 180 GLN A N 1
ATOM 1421 C CA . GLN A 1 180 ? -17.584 2.083 -4.120 1.00 94.31 180 GLN A CA 1
ATOM 1422 C C . GLN A 1 180 ? -16.588 3.091 -4.697 1.00 94.31 180 GLN A C 1
ATOM 1424 O O . GLN A 1 180 ? -16.105 2.878 -5.803 1.00 94.31 180 GLN A O 1
ATOM 1429 N N . GLU A 1 181 ? -16.228 4.118 -3.927 1.00 91.31 181 GLU A N 1
ATOM 1430 C CA . GLU A 1 181 ? -15.212 5.108 -4.295 1.00 91.31 181 GLU A CA 1
ATOM 1431 C C . GLU A 1 181 ? -13.845 4.453 -4.521 1.00 91.31 181 GLU A C 1
ATOM 1433 O O . GLU A 1 181 ? -13.219 4.700 -5.549 1.00 91.31 181 GLU A O 1
ATOM 1438 N N . ALA A 1 182 ? -13.413 3.553 -3.629 1.00 91.00 182 ALA A N 1
ATOM 1439 C CA . ALA A 1 182 ? -12.154 2.827 -3.800 1.00 91.00 182 ALA A CA 1
ATOM 1440 C C . ALA A 1 182 ? -12.153 1.952 -5.068 1.00 91.00 182 ALA A C 1
ATOM 1442 O O . ALA A 1 182 ? -11.179 1.953 -5.815 1.00 91.00 182 ALA A O 1
ATOM 1443 N N . ILE A 1 183 ? -13.249 1.235 -5.348 1.00 92.69 183 ILE A N 1
ATOM 1444 C CA . ILE A 1 183 ? -13.373 0.410 -6.563 1.00 92.69 183 ILE A CA 1
ATOM 1445 C C . ILE A 1 183 ? -13.374 1.281 -7.822 1.00 92.69 183 ILE A C 1
ATOM 1447 O O . ILE A 1 183 ? -12.676 0.958 -8.780 1.00 92.69 183 ILE A O 1
ATOM 1451 N N . ALA A 1 184 ? -14.130 2.381 -7.825 1.00 94.88 184 ALA A N 1
ATOM 1452 C CA . ALA A 1 184 ? -14.169 3.310 -8.949 1.00 94.88 184 ALA A CA 1
ATOM 1453 C C . ALA A 1 184 ? -12.783 3.912 -9.219 1.00 94.88 184 ALA A C 1
ATOM 1455 O O . ALA A 1 184 ? -12.350 3.951 -10.366 1.00 94.88 184 ALA A O 1
ATOM 1456 N N . ALA A 1 185 ? -12.054 4.290 -8.165 1.00 94.25 185 ALA A N 1
ATOM 1457 C CA . ALA A 1 185 ? -10.685 4.775 -8.279 1.00 94.25 185 ALA A CA 1
ATOM 1458 C C . ALA A 1 185 ? -9.726 3.706 -8.828 1.00 94.25 185 ALA A C 1
ATOM 1460 O O . ALA A 1 185 ? -8.859 4.034 -9.629 1.00 94.25 185 ALA A O 1
ATOM 1461 N N . MET A 1 186 ? -9.879 2.430 -8.449 1.00 93.88 186 MET A N 1
ATOM 1462 C CA . MET A 1 186 ? -9.057 1.347 -9.010 1.00 93.88 186 MET A CA 1
ATOM 1463 C C . MET A 1 186 ? -9.280 1.187 -10.518 1.00 93.88 186 MET A C 1
ATOM 1465 O O . MET A 1 186 ? -8.317 0.987 -11.254 1.00 93.88 186 MET A O 1
ATOM 1469 N N . ILE A 1 187 ? -10.535 1.281 -10.969 1.00 95.19 187 ILE A N 1
ATOM 1470 C CA . ILE A 1 187 ? -10.888 1.206 -12.393 1.00 95.19 187 ILE A CA 1
ATOM 1471 C C . ILE A 1 187 ? -10.296 2.405 -13.145 1.00 95.19 187 ILE A C 1
ATOM 1473 O O . ILE A 1 187 ? -9.553 2.208 -14.100 1.00 95.19 187 ILE A O 1
ATOM 1477 N N . ASP A 1 188 ? -10.543 3.625 -12.664 1.00 95.44 188 ASP A N 1
ATOM 1478 C CA . ASP A 1 188 ? -10.053 4.867 -13.279 1.00 95.44 188 ASP A CA 1
ATOM 1479 C C . ASP A 1 188 ? -8.519 4.896 -13.391 1.00 95.44 188 ASP A C 1
ATOM 1481 O O . ASP A 1 188 ? -7.960 5.225 -14.437 1.00 95.44 188 ASP A O 1
ATOM 1485 N N . VAL A 1 189 ? -7.815 4.486 -12.333 1.00 94.44 189 VAL A N 1
ATOM 1486 C CA . VAL A 1 189 ? -6.346 4.412 -12.325 1.00 94.44 189 VAL A CA 1
ATOM 1487 C C . VAL A 1 189 ? -5.838 3.367 -13.320 1.00 94.44 189 VAL A C 1
ATOM 1489 O O . VAL A 1 189 ? -4.834 3.603 -13.994 1.00 94.44 189 VAL A O 1
ATOM 1492 N N . ARG A 1 190 ? -6.534 2.231 -13.463 1.00 94.75 190 ARG A N 1
ATOM 1493 C CA . ARG A 1 190 ? -6.182 1.200 -14.446 1.00 94.75 190 ARG A CA 1
ATOM 1494 C C . ARG A 1 190 ? -6.388 1.664 -15.883 1.00 94.75 190 ARG A C 1
ATOM 1496 O O . ARG A 1 190 ? -5.556 1.340 -16.735 1.00 94.75 190 ARG A O 1
ATOM 1503 N N . GLU A 1 191 ? -7.480 2.370 -16.152 1.00 94.25 191 GLU A N 1
ATOM 1504 C CA . GLU A 1 191 ? -7.800 2.918 -17.473 1.00 94.25 191 GLU A CA 1
ATOM 1505 C C . GLU A 1 191 ? -6.761 3.964 -17.883 1.00 94.25 191 GLU A C 1
ATOM 1507 O O . GLU A 1 191 ? -6.124 3.811 -18.924 1.00 94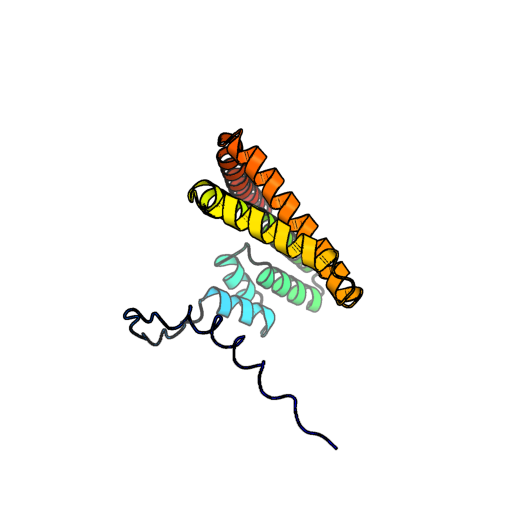.25 191 GLU A O 1
ATOM 1512 N N . LYS A 1 192 ? -6.472 4.933 -17.006 1.00 92.88 192 LYS A N 1
ATOM 1513 C CA . LYS A 1 192 ? -5.437 5.956 -17.238 1.00 92.88 192 LYS A CA 1
ATOM 1514 C C . LYS A 1 192 ? -4.055 5.359 -17.471 1.00 92.88 192 LYS A C 1
ATOM 1516 O O . LYS A 1 192 ? -3.319 5.827 -18.335 1.00 92.88 192 LYS A O 1
ATOM 1521 N N . PHE A 1 193 ? -3.703 4.313 -16.722 1.00 94.06 193 PHE A N 1
ATOM 1522 C CA . PHE A 1 193 ? -2.458 3.586 -16.955 1.00 94.06 193 PHE A CA 1
ATOM 1523 C C . PHE A 1 193 ? -2.440 2.924 -18.343 1.00 94.06 193 PHE A C 1
ATOM 1525 O O . PHE A 1 193 ? -1.442 3.014 -19.053 1.00 94.06 193 PHE A O 1
ATOM 1532 N N . ALA A 1 194 ? -3.546 2.287 -18.752 1.00 92.56 194 ALA A N 1
ATOM 1533 C CA . ALA A 1 194 ? -3.662 1.655 -20.067 1.00 92.56 194 ALA A CA 1
ATOM 1534 C C . ALA A 1 194 ? -3.471 2.665 -21.204 1.00 92.56 194 ALA A C 1
ATOM 1536 O O . ALA A 1 194 ? -2.723 2.402 -22.142 1.00 92.56 194 ALA A O 1
ATOM 1537 N N . GLU A 1 195 ? -4.146 3.810 -21.101 1.00 92.19 195 GLU A N 1
ATOM 1538 C CA . GLU A 1 195 ? -4.088 4.888 -22.087 1.00 92.19 195 GLU A CA 1
ATOM 1539 C C . GLU A 1 195 ? -2.670 5.442 -22.220 1.00 92.19 195 GLU A C 1
ATOM 1541 O O . GLU A 1 195 ? -2.164 5.556 -23.334 1.00 92.19 195 GLU A O 1
ATOM 1546 N N . ALA A 1 196 ? -2.009 5.710 -21.091 1.00 90.50 196 ALA A N 1
ATOM 1547 C CA . ALA A 1 196 ? -0.659 6.261 -21.066 1.00 90.50 196 ALA A CA 1
ATOM 1548 C C . ALA A 1 196 ? 0.401 5.296 -21.627 1.00 90.50 196 ALA A C 1
ATOM 1550 O O . ALA A 1 196 ? 1.363 5.738 -22.247 1.00 90.50 196 ALA A O 1
ATOM 1551 N N . ILE A 1 197 ? 0.231 3.981 -21.452 1.00 87.50 197 ILE A N 1
ATOM 1552 C CA . ILE A 1 197 ? 1.125 2.989 -22.071 1.00 87.50 197 ILE A CA 1
ATOM 1553 C C . ILE A 1 197 ? 0.833 2.825 -23.572 1.00 87.50 197 ILE A C 1
ATOM 1555 O O . ILE A 1 197 ? 1.758 2.596 -24.348 1.00 87.50 197 ILE A O 1
ATOM 1559 N N . ALA A 1 198 ? -0.429 2.941 -23.998 1.00 84.00 198 ALA A N 1
ATOM 1560 C CA . ALA A 1 198 ? -0.833 2.742 -25.391 1.00 84.00 198 ALA A CA 1
ATOM 1561 C C . ALA A 1 198 ? -0.534 3.944 -26.306 1.00 84.00 198 ALA A C 1
ATOM 1563 O O . ALA A 1 198 ? -0.312 3.753 -27.504 1.00 84.00 198 ALA A O 1
ATOM 1564 N N . SER A 1 199 ? -0.519 5.169 -25.768 1.00 72.12 199 SER A N 1
ATOM 1565 C CA . SER A 1 199 ? -0.327 6.403 -26.546 1.00 72.12 199 SER A CA 1
ATOM 1566 C C . SER A 1 199 ? 1.060 6.559 -27.185 1.00 72.12 199 SER A C 1
ATOM 1568 O O . SER A 1 199 ? 1.221 7.428 -28.036 1.00 72.12 199 SER A O 1
ATOM 1570 N N . ASP A 1 200 ? 2.022 5.704 -26.823 1.00 58.78 200 ASP A N 1
ATOM 1571 C CA . ASP A 1 200 ? 3.406 5.723 -27.322 1.00 58.78 200 ASP A CA 1
ATOM 1572 C C . ASP A 1 200 ? 3.726 4.586 -28.311 1.00 58.78 200 ASP A C 1
ATOM 1574 O O . ASP A 1 200 ? 4.882 4.396 -28.689 1.00 58.78 200 ASP A O 1
ATOM 1578 N N . THR A 1 201 ? 2.727 3.807 -28.740 1.00 45.88 201 THR A N 1
ATOM 1579 C CA . THR A 1 201 ? 2.913 2.829 -29.826 1.00 45.88 201 THR A CA 1
ATOM 1580 C C . THR A 1 201 ? 2.809 3.561 -31.175 1.00 45.88 201 THR A C 1
ATOM 1582 O O . THR A 1 201 ? 1.727 4.079 -31.458 1.00 45.88 201 THR A O 1
ATOM 1585 N N . PRO A 1 202 ? 3.884 3.663 -31.988 1.00 40.81 202 PRO A N 1
ATOM 1586 C CA . PRO A 1 202 ? 3.821 4.286 -33.314 1.00 40.81 202 PRO A CA 1
ATOM 1587 C C . PRO A 1 202 ? 2.921 3.528 -34.300 1.00 40.81 202 PRO A C 1
ATOM 1589 O O . PRO A 1 202 ? 2.796 2.286 -34.174 1.00 40.81 202 PRO A O 1
#

pLDDT: mean 83.86, std 20.13, range [31.31, 97.62]

Secondary structure (DSSP, 8-state):
------SSSSSSSSTTTTTS----------------HHHHHHHHHHHS--HHHHHHHHHH-TT-HHHHHHHHHHHHHHT-HHHHHHHHHHHHHHHHHHHHHHHHHHHHHHHHHHHHHHH-TTHHHHHHHHHHHHHHHHT-TTS-HHHHHHHHHHHHHHHHHHHHHHHHHH-THHHHHHHHHHHHHHHHHHHHHHHHHHTT--